Protein AF-0000000066664596 (afdb_homodimer)

Radius of gyration: 19.01 Å; Cα contacts (8 Å, |Δi|>4): 826; chains: 2; bounding box: 38×54×43 Å

Secondary structure (DSSP, 8-state):
----S---EEEEE-S-HHHHHHHHHHHH-----EEEEEEEE-TTTEEETTEE--EEEEEEEEEETTEEEEEEEEEESS-HHHHHHHHH-SEEEEEEE--SSHHHHHHHHHHTT--EEEEEEETTTTEEEEEEP-GGG-SEEEEEEE-HHHHHHHHHHSPTT---TT-/----S---EEEEE-S-HHHHHHHHHHHH-----EEEEEEEE-TTTEEETTEE--EEEEEEEEEETTEEEEEEEEEESS-HHHHHHHHH-SEEEEEEE--SSHHHHHHHHHHTT--EEEEEEETTTTEEEEEEP-GGG-SEEEEEEE-HHHHHHHHHHSPTT---TT-

Solvent-accessible surface area (backbone atoms only — not comparable to full-atom values): 16661 Å² total; per-residue (Å²): 110,42,36,62,48,49,67,47,35,42,32,30,31,22,94,45,54,67,58,30,50,48,46,36,34,62,33,38,50,26,78,60,68,56,70,46,76,66,45,72,41,44,51,89,42,22,32,48,68,86,34,70,24,51,31,29,29,27,39,34,38,33,40,26,40,53,39,35,35,35,42,35,19,68,70,42,56,73,44,74,57,43,50,41,40,72,65,59,40,36,15,56,46,33,42,25,36,68,39,93,50,48,69,59,19,52,50,46,34,50,74,71,70,44,51,64,42,31,39,35,46,50,83,92,52,50,33,37,39,36,31,32,56,28,68,57,45,38,29,35,40,32,42,31,42,71,31,72,65,40,50,51,52,50,62,70,65,50,44,90,97,46,64,58,90,88,108,108,40,36,61,48,48,68,47,35,41,32,31,32,21,93,46,54,67,57,29,50,48,48,37,33,62,35,37,51,26,76,61,70,54,70,46,75,67,43,72,41,44,51,90,42,22,31,48,69,85,32,70,22,51,30,29,30,27,39,35,38,32,38,26,41,53,39,35,35,35,42,35,19,67,71,41,56,73,45,74,57,46,50,41,39,75,65,59,39,36,14,55,47,36,42,25,37,68,37,95,50,46,68,59,20,50,50,47,34,52,75,69,68,43,50,66,44,30,36,34,46,49,81,92,51,51,34,37,40,36,31,32,56,29,68,56,43,38,28,33,37,32,40,33,42,69,31,70,66,40,49,51,51,52,61,70,65,50,46,90,97,47,62,58,90,90,106

Sequence (334 aa):
MIARGPIFQLGWVVPDIVAARRQFTERYGVAEWFSIPDVHFGPELCELRGAPADYTISVALGYAGGQQLELIEPRGGASLYAEHLERAGAGLHHVAWVPEDYDGALDEARAAGIEIVARGKFPGAGMEFAYLEGGPLGSQVELMRLSDEMRAMFDALIPEGCSNPWQMIARGPIFQLGWVVPDIVAARRQFTERYGVAEWFSIPDVHFGPELCELRGAPADYTISVALGYAGGQQLELIEPRGGASLYAEHLERAGAGLHHVAWVPEDYDGALDEARAAGIEIVARGKFPGAGMEFAYLEGGPLGSQVELMRLSDEMRAMFDALIPEGCSNPWQ

Nearest PDB structures (foldseek):
  3gm5-assembly1_A-2  TM=8.794E-01  e=1.505E-12  Caldanaerobacter subterraneus subsp. tengcongensis MB4
  6bu2-assembly1_A  TM=7.599E-01  e=2.420E-07  Mycobacterium tuberculosis H37Rv
  3oa4-assembly1_A-2  TM=7.745E-01  e=1.006E-06  Halalkalibacterium halodurans C-125
  3zgj-assembly1_A  TM=6.322E-01  e=2.791E-05  Streptomyces coelicolor A3(2)
  2r5v-assembly1_A  TM=5.598E-01  e=1.955E-05  Amycolatopsis orientalis

Organism: Nocardia brasiliensis (strain ATCC 700358 / HUJEG-1) (NCBI:txid1133849)

pLDDT: mean 96.48, std 3.69, range [72.19, 98.88]

Foldseek 3Di:
DLADDDFAEWEKEAQDQPVVVVCCVVPVPFPDKDKDAWQWFFQVFKDFQRGRWTFTWIWIWTDRQQHIYIYIHTDDTDDQSVVCCVPPNIDTAEIEDAHPDNVVSVVVCVVVVWDFGMWGDRPPQQKIKTWTQCVVNRHIYMYMDHDPNRLVVVQVRHDPPYDGPVD/DLADDDFAEWEKQAQDQPVVVVCCVVPVPFPDKDKDAWQWFFQVFKDFQRGRWTFTWIWIWTDRAQHIYIYIHTDDTDDQSVVCCVPPNIDTAEIEDAHPDNVVSVVVCVVVVWDFRMWGDRPPQQKIKTWTQCVVNRHIYMYMDHDPNRLVVVQVRHDPPYDGPVD

Structure (mmCIF, N/CA/C/O backbone):
data_AF-0000000066664596-model_v1
#
loop_
_entity.id
_entity.type
_entity.pdbx_description
1 polymer 'Lactoylglutathione lyase and related lyase'
#
loop_
_atom_site.group_PDB
_atom_site.id
_atom_site.type_symbol
_atom_site.label_atom_id
_atom_site.label_alt_id
_atom_site.label_comp_id
_atom_site.label_asym_id
_atom_site.label_entity_id
_atom_site.label_seq_id
_atom_site.pdbx_PDB_ins_code
_atom_site.Cartn_x
_atom_site.Cartn_y
_atom_site.Cartn_z
_atom_site.occupancy
_atom_site.B_iso_or_equiv
_atom_site.auth_seq_id
_atom_site.auth_comp_id
_atom_site.auth_asym_id
_atom_site.auth_atom_id
_atom_site.pdbx_PDB_model_num
ATOM 1 N N . MET A 1 1 ? -18.594 14.82 3.096 1 93.19 1 MET A N 1
ATOM 2 C CA . MET A 1 1 ? -17.562 13.93 2.57 1 93.19 1 MET A CA 1
ATOM 3 C C . MET A 1 1 ? -16.172 14.539 2.746 1 93.19 1 MET A C 1
ATOM 5 O O . MET A 1 1 ? -15.922 15.656 2.289 1 93.19 1 MET A O 1
ATOM 9 N N . ILE A 1 2 ? -15.266 13.914 3.371 1 97.31 2 ILE A N 1
ATOM 10 C CA . ILE A 1 2 ? -13.953 14.422 3.756 1 97.31 2 ILE A CA 1
ATOM 11 C C . ILE A 1 2 ? -13.047 14.508 2.525 1 97.31 2 ILE A C 1
ATOM 13 O O . ILE A 1 2 ? -12.406 15.531 2.287 1 97.31 2 ILE A O 1
ATOM 17 N N . ALA A 1 3 ? -13.023 13.477 1.731 1 96.75 3 ALA A N 1
ATOM 18 C CA . ALA A 1 3 ? -12.25 13.445 0.491 1 96.75 3 ALA A CA 1
ATOM 19 C C . ALA A 1 3 ? -12.906 12.531 -0.542 1 96.75 3 ALA A C 1
ATOM 21 O O . ALA A 1 3 ? -13.766 11.719 -0.201 1 96.75 3 ALA A O 1
ATOM 22 N N . ARG A 1 4 ? -12.5 12.727 -1.763 1 94.44 4 ARG A N 1
ATOM 23 C CA . ARG A 1 4 ? -12.945 11.898 -2.879 1 94.44 4 ARG A CA 1
ATOM 24 C C . ARG A 1 4 ? -11.898 11.867 -3.988 1 94.44 4 ARG A C 1
ATOM 26 O O . ARG A 1 4 ? -10.922 12.609 -3.947 1 94.44 4 ARG A O 1
ATOM 33 N N . GLY A 1 5 ? -12.188 10.961 -4.988 1 93.69 5 GLY A N 1
ATOM 34 C CA . GLY A 1 5 ? -11.234 10.844 -6.082 1 93.69 5 GLY A CA 1
ATOM 35 C C . GLY A 1 5 ? -10.102 9.883 -5.789 1 93.69 5 GLY A C 1
ATOM 36 O O . GLY A 1 5 ? -10.18 9.086 -4.855 1 93.69 5 GLY A O 1
ATOM 37 N N . PRO A 1 6 ? -9.055 10.023 -6.598 1 94.44 6 PRO A N 1
ATOM 38 C CA . PRO A 1 6 ? -7.953 9.062 -6.434 1 94.44 6 PRO A CA 1
ATOM 39 C C . PRO A 1 6 ? -7.09 9.359 -5.207 1 94.44 6 PRO A C 1
ATOM 41 O O . PRO A 1 6 ? -6.941 10.523 -4.82 1 94.44 6 PRO A O 1
ATOM 44 N N . ILE A 1 7 ? -6.566 8.305 -4.613 1 97.81 7 ILE A N 1
ATOM 45 C CA . ILE A 1 7 ? -5.516 8.43 -3.609 1 97.81 7 ILE A CA 1
ATOM 46 C C . ILE A 1 7 ? -4.258 9.008 -4.25 1 97.81 7 ILE A C 1
ATOM 48 O O . ILE A 1 7 ? -3.777 8.5 -5.266 1 97.81 7 ILE A O 1
ATOM 52 N N . PHE A 1 8 ? -3.758 10.039 -3.695 1 98.12 8 PHE A N 1
ATOM 53 C CA . PHE A 1 8 ? -2.602 10.742 -4.238 1 98.12 8 PHE A CA 1
ATOM 54 C C . PHE A 1 8 ? -1.308 10.039 -3.85 1 98.12 8 PHE A C 1
ATOM 56 O O . PHE A 1 8 ? -0.447 9.797 -4.699 1 98.12 8 PHE A O 1
ATOM 63 N N . GLN A 1 9 ? -1.171 9.648 -2.639 1 98.69 9 GLN A N 1
ATOM 64 C CA . GLN A 1 9 ? 0.12 9.188 -2.139 1 98.69 9 GLN A CA 1
ATOM 65 C C . GLN A 1 9 ? -0.049 7.984 -1.218 1 98.69 9 GLN A C 1
ATOM 67 O O . GLN A 1 9 ? -1.001 7.918 -0.438 1 98.69 9 GLN A O 1
ATOM 72 N N . LEU A 1 10 ? 0.861 7.078 -1.272 1 98.75 10 LEU A N 1
ATOM 73 C CA . LEU A 1 10 ? 1.04 5.969 -0.343 1 98.75 10 LEU A CA 1
ATOM 74 C C . LEU A 1 10 ? 2.309 6.152 0.483 1 98.75 10 LEU A C 1
ATOM 76 O O . LEU A 1 10 ? 3.391 6.363 -0.071 1 98.75 10 LEU A O 1
ATOM 80 N N . GLY A 1 11 ? 2.201 6.043 1.808 1 98.75 11 GLY A N 1
ATOM 81 C CA . GLY A 1 11 ? 3.348 6.25 2.678 1 98.75 11 GLY A CA 1
ATOM 82 C C . GLY A 1 11 ? 3.811 4.984 3.371 1 98.75 11 GLY A C 1
ATOM 83 O O . GLY A 1 11 ? 3.012 4.285 4 1 98.75 11 GLY A O 1
ATOM 84 N N . TRP A 1 12 ? 5.113 4.656 3.271 1 98.75 12 TRP A N 1
ATOM 85 C CA . TRP A 1 12 ? 5.789 3.623 4.051 1 98.75 12 TRP A CA 1
ATOM 86 C C . TRP A 1 12 ? 6.637 4.242 5.156 1 98.75 12 TRP A C 1
ATOM 88 O O . TRP A 1 12 ? 7.285 5.273 4.949 1 98.75 12 TRP A O 1
ATOM 98 N N . VAL A 1 13 ? 6.602 3.633 6.277 1 98.81 13 VAL A N 1
ATOM 99 C CA . VAL A 1 13 ? 7.582 3.918 7.32 1 98.81 13 VAL A CA 1
ATOM 100 C C . VAL A 1 13 ? 8.602 2.783 7.398 1 98.81 13 VAL A C 1
ATOM 102 O O . VAL A 1 13 ? 8.227 1.612 7.5 1 98.81 13 VAL A O 1
ATOM 105 N N . VAL A 1 14 ? 9.867 3.152 7.312 1 98.88 14 VAL A N 1
ATOM 106 C CA . VAL A 1 14 ? 10.922 2.145 7.227 1 98.88 14 VAL A CA 1
ATOM 107 C C . VAL A 1 14 ? 12.094 2.545 8.125 1 98.88 14 VAL A C 1
ATOM 109 O O . VAL A 1 14 ? 12.352 3.734 8.32 1 98.88 14 VAL A O 1
ATOM 112 N N . PRO A 1 15 ? 12.828 1.515 8.68 1 98.62 15 PRO A N 1
ATOM 113 C CA . PRO A 1 15 ? 13.992 1.836 9.508 1 98.62 15 PRO A CA 1
ATOM 114 C C . PRO A 1 15 ? 15.227 2.166 8.672 1 98.62 15 PRO A C 1
ATOM 116 O O . PRO A 1 15 ? 16.203 2.701 9.203 1 98.62 15 PRO A O 1
ATOM 119 N N . ASP A 1 16 ? 15.281 1.815 7.402 1 98.69 16 ASP A N 1
ATOM 120 C CA . ASP A 1 16 ? 16.391 2.02 6.473 1 98.69 16 ASP A CA 1
ATOM 121 C C . ASP A 1 16 ? 15.883 2.469 5.105 1 98.69 16 ASP A C 1
ATOM 123 O O . ASP A 1 16 ? 15.594 1.638 4.238 1 98.69 16 ASP A O 1
ATOM 127 N N . ILE A 1 17 ? 15.891 3.758 4.902 1 98.75 17 ILE A N 1
ATOM 128 C CA . ILE A 1 17 ? 15.281 4.371 3.729 1 98.75 17 ILE A CA 1
ATOM 129 C C . ILE A 1 17 ? 16.109 4.051 2.488 1 98.75 17 ILE A C 1
ATOM 13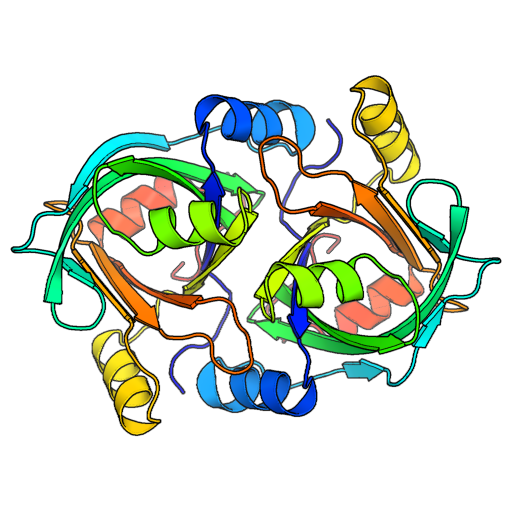1 O O . ILE A 1 17 ? 15.578 3.934 1.385 1 98.75 17 ILE A O 1
ATOM 135 N N . VAL A 1 18 ? 17.406 3.918 2.607 1 98.44 18 VAL A N 1
ATOM 136 C CA . VAL A 1 18 ? 18.281 3.582 1.489 1 98.44 18 VAL A CA 1
ATOM 137 C C . VAL A 1 18 ? 17.953 2.182 0.978 1 98.44 18 VAL A C 1
ATOM 139 O O . VAL A 1 18 ? 17.812 1.973 -0.229 1 98.44 18 VAL A O 1
ATOM 142 N N . ALA A 1 19 ? 17.828 1.244 1.88 1 98.5 19 ALA A N 1
ATOM 143 C CA . ALA A 1 19 ? 17.484 -0.125 1.504 1 98.5 19 ALA A CA 1
ATOM 144 C C . ALA A 1 19 ? 16.109 -0.182 0.846 1 98.5 19 ALA A C 1
ATOM 146 O O . ALA A 1 19 ? 15.906 -0.916 -0.125 1 98.5 19 ALA A O 1
ATOM 147 N N . ALA A 1 20 ? 15.117 0.543 1.387 1 98.62 20 ALA A N 1
ATOM 148 C CA . ALA A 1 20 ? 13.773 0.554 0.822 1 98.62 20 ALA A CA 1
ATOM 149 C C . ALA A 1 20 ? 13.773 1.139 -0.587 1 98.62 20 ALA A C 1
ATOM 151 O O . ALA A 1 20 ? 13.156 0.583 -1.497 1 98.62 20 ALA A O 1
ATOM 152 N N . ARG A 1 21 ? 14.516 2.293 -0.787 1 98.38 21 ARG A N 1
ATOM 153 C CA . ARG A 1 21 ? 14.625 2.889 -2.115 1 98.38 21 ARG A CA 1
ATOM 154 C C . ARG A 1 21 ? 15.227 1.9 -3.109 1 98.38 21 ARG A C 1
ATOM 156 O O . ARG A 1 21 ? 14.734 1.762 -4.23 1 98.38 21 ARG A O 1
ATOM 163 N N . ARG A 1 22 ? 16.266 1.27 -2.711 1 98 22 ARG A N 1
ATOM 164 C CA . ARG A 1 22 ? 16.938 0.301 -3.568 1 98 22 ARG A CA 1
ATOM 165 C C . ARG A 1 22 ? 15.984 -0.818 -3.982 1 98 22 ARG A C 1
ATOM 167 O O . ARG A 1 22 ? 15.984 -1.236 -5.141 1 98 22 ARG A O 1
ATOM 174 N N . GLN A 1 23 ? 15.266 -1.223 -3.047 1 97.62 23 GLN A N 1
ATOM 175 C CA . GLN A 1 23 ? 14.336 -2.301 -3.375 1 97.62 23 GLN A CA 1
ATOM 176 C C . GLN A 1 23 ? 13.305 -1.844 -4.398 1 97.62 23 GLN A C 1
ATOM 178 O O . GLN A 1 23 ? 13.039 -2.545 -5.375 1 97.62 23 GLN A O 1
ATOM 183 N N . PHE A 1 24 ? 12.688 -0.757 -4.199 1 98.38 24 PHE A N 1
ATOM 184 C CA . PHE A 1 24 ? 11.711 -0.251 -5.152 1 98.38 24 PHE A CA 1
ATOM 185 C C . PHE A 1 24 ? 12.344 -0.047 -6.523 1 98.38 24 PHE A C 1
ATOM 187 O O . PHE A 1 24 ? 11.727 -0.361 -7.547 1 98.38 24 PHE A O 1
ATOM 194 N N . THR A 1 25 ? 13.594 0.513 -6.504 1 97.81 25 THR A N 1
ATOM 195 C CA . THR A 1 25 ? 14.281 0.818 -7.754 1 97.81 25 THR A CA 1
ATOM 196 C C . THR A 1 25 ? 14.641 -0.463 -8.5 1 97.81 25 THR A C 1
ATOM 198 O O . THR 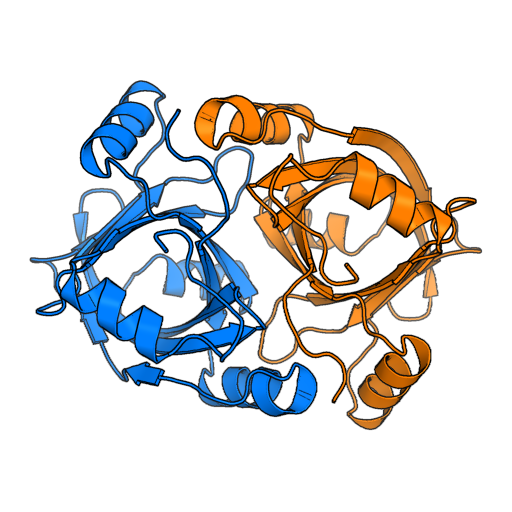A 1 25 ? 14.359 -0.595 -9.695 1 97.81 25 THR A O 1
ATOM 201 N N . GLU A 1 26 ? 15.156 -1.461 -7.793 1 97.12 26 GLU A N 1
ATOM 202 C CA . GLU A 1 26 ? 15.688 -2.66 -8.43 1 97.12 26 GLU A CA 1
ATOM 203 C C . GLU A 1 26 ? 14.578 -3.652 -8.758 1 97.12 26 GLU A C 1
ATOM 205 O O . GLU A 1 26 ? 14.695 -4.441 -9.703 1 97.12 26 GLU A O 1
ATOM 210 N N . ARG A 1 27 ? 13.469 -3.537 -8.031 1 97.31 27 ARG A N 1
ATOM 211 C CA . ARG A 1 27 ? 12.516 -4.641 -8.156 1 97.31 27 ARG A CA 1
ATOM 212 C C . ARG A 1 27 ? 11.188 -4.152 -8.711 1 97.31 27 ARG A C 1
ATOM 214 O O . ARG A 1 27 ? 10.477 -4.906 -9.383 1 97.31 27 ARG A O 1
ATOM 221 N N . TYR A 1 28 ? 10.859 -2.887 -8.461 1 97.19 28 TYR A N 1
ATOM 222 C CA . TYR A 1 28 ? 9.484 -2.5 -8.727 1 97.19 28 TYR A CA 1
ATOM 223 C C . TYR A 1 28 ? 9.43 -1.233 -9.578 1 97.19 28 TYR A C 1
ATOM 225 O O . TYR A 1 28 ? 8.422 -0.514 -9.562 1 97.19 28 TYR A O 1
ATOM 233 N N . GLY A 1 29 ? 10.492 -0.888 -10.188 1 95.44 29 GLY A N 1
ATOM 234 C CA . GLY A 1 29 ? 10.508 0.031 -11.32 1 95.44 29 GLY A CA 1
ATOM 235 C C . GLY A 1 29 ? 10.414 1.486 -10.898 1 95.44 29 GLY A C 1
ATOM 236 O O . GLY A 1 29 ? 10.078 2.35 -11.719 1 95.44 29 GLY A O 1
ATOM 237 N N . VAL A 1 30 ? 10.578 1.794 -9.664 1 96.81 30 VAL A N 1
ATOM 238 C CA . VAL A 1 30 ? 10.633 3.18 -9.219 1 96.81 30 VAL A CA 1
ATOM 239 C C . VAL A 1 30 ? 12.07 3.695 -9.32 1 96.81 30 VAL A C 1
ATOM 241 O O . VAL A 1 30 ? 12.883 3.477 -8.422 1 96.81 30 VAL A O 1
ATOM 244 N N . ALA A 1 31 ? 12.406 4.391 -10.367 1 90.25 31 ALA A N 1
ATOM 245 C CA . ALA A 1 31 ? 13.805 4.621 -10.719 1 90.25 31 ALA A CA 1
ATOM 246 C C . ALA A 1 31 ? 14.305 5.938 -10.133 1 90.25 31 ALA A C 1
ATOM 248 O O . ALA A 1 31 ? 15.477 6.059 -9.773 1 90.25 31 ALA A O 1
ATOM 249 N N . GLU A 1 32 ? 13.469 6.988 -10.047 1 95.12 32 GLU A N 1
ATOM 250 C CA . GLU A 1 32 ? 13.891 8.305 -9.586 1 95.12 32 GLU A CA 1
ATOM 251 C C . GLU A 1 32 ? 13.281 8.633 -8.227 1 95.12 32 GLU A C 1
ATOM 253 O O . GLU A 1 32 ? 12.117 8.312 -7.969 1 95.12 32 GLU A O 1
ATOM 258 N N . TRP A 1 33 ? 14.125 9.125 -7.414 1 97.81 33 TRP A N 1
ATOM 259 C CA . TRP A 1 33 ? 13.711 9.531 -6.074 1 97.81 33 TRP A CA 1
ATOM 260 C C . TRP A 1 33 ? 14.141 10.961 -5.781 1 97.81 33 TRP A C 1
ATOM 262 O O . TRP A 1 33 ? 15.258 11.359 -6.117 1 97.81 33 TRP A O 1
ATOM 272 N N . PHE A 1 34 ? 13.266 11.773 -5.246 1 97.62 34 PHE A N 1
ATOM 273 C CA . PHE A 1 34 ? 13.555 13.062 -4.621 1 97.62 34 PHE A CA 1
ATOM 274 C C . PHE A 1 34 ? 13.68 12.906 -3.107 1 97.62 34 PHE A C 1
ATOM 276 O O . PHE A 1 34 ? 12.688 12.656 -2.422 1 97.62 34 PHE A O 1
ATOM 283 N N . SER A 1 35 ? 14.875 13.039 -2.586 1 96.81 35 SER A N 1
ATOM 284 C CA . SER A 1 35 ? 15.125 12.758 -1.175 1 96.81 35 SER A CA 1
ATOM 285 C C . SER A 1 35 ? 15.398 14.047 -0.399 1 96.81 35 SER A C 1
ATOM 287 O O . SER A 1 35 ? 16.078 14.945 -0.894 1 96.81 35 SER A O 1
ATOM 289 N N . ILE A 1 36 ? 14.797 14.125 0.788 1 94.56 36 ILE A N 1
ATOM 290 C CA . ILE A 1 36 ? 15.023 15.203 1.744 1 94.56 36 ILE A CA 1
ATOM 291 C C . ILE A 1 36 ? 15.461 14.617 3.086 1 94.56 36 ILE A C 1
ATOM 293 O O . ILE A 1 36 ? 14.625 14.18 3.879 1 94.56 36 ILE A O 1
ATOM 297 N N . PRO A 1 37 ? 16.781 14.633 3.303 1 96.06 37 PRO A N 1
ATOM 298 C CA . PRO A 1 37 ? 17.25 14.047 4.559 1 96.06 37 PRO A CA 1
ATOM 299 C C . PRO A 1 37 ? 17.031 14.961 5.762 1 96.06 37 PRO A C 1
ATOM 301 O O . PRO A 1 37 ? 17.078 16.188 5.625 1 96.06 37 PRO A O 1
ATOM 304 N N . ASP A 1 38 ? 16.656 14.383 6.852 1 96.5 38 ASP A N 1
ATOM 305 C CA . ASP A 1 38 ? 16.672 14.992 8.18 1 96.5 38 ASP A CA 1
ATOM 306 C C . ASP A 1 38 ? 15.766 16.219 8.227 1 96.5 38 ASP A C 1
ATOM 308 O O . ASP A 1 38 ? 16.188 17.297 8.664 1 96.5 38 ASP A O 1
ATOM 312 N N . VAL A 1 39 ? 14.57 16.078 7.75 1 95.38 39 VAL A N 1
ATOM 313 C CA . VAL A 1 39 ? 13.547 17.109 7.902 1 95.38 39 VAL A CA 1
ATOM 314 C C . VAL A 1 39 ? 13.156 17.234 9.375 1 95.38 39 VAL A C 1
ATOM 316 O O . VAL A 1 39 ? 12.734 16.266 9.992 1 95.38 39 VAL A O 1
ATOM 319 N N . HIS A 1 40 ? 13.305 18.438 9.898 1 95.75 40 HIS A N 1
ATOM 320 C CA . HIS A 1 40 ? 12.953 18.688 11.297 1 95.75 40 HIS A CA 1
ATOM 321 C C . HIS A 1 40 ? 11.586 19.359 11.406 1 95.75 40 HIS A C 1
ATOM 323 O O . HIS A 1 40 ? 11.352 20.406 10.805 1 95.75 40 HIS A O 1
ATOM 329 N N . PHE A 1 41 ? 10.695 18.641 12.102 1 96.25 41 PHE A N 1
ATOM 330 C CA . PHE A 1 41 ? 9.414 19.203 12.508 1 96.25 41 PHE A CA 1
ATOM 331 C C . PHE A 1 41 ? 9.445 19.625 13.969 1 96.25 41 PHE A C 1
ATOM 333 O O . PHE A 1 41 ? 9.438 18.781 14.867 1 96.25 41 PHE A O 1
ATOM 340 N N . GLY A 1 42 ? 9.391 21 14.18 1 95.62 42 GLY A N 1
ATOM 341 C CA . GLY A 1 42 ? 9.477 21.531 15.531 1 95.62 42 GLY A CA 1
ATOM 342 C C . GLY A 1 42 ? 8.117 21.812 16.156 1 95.62 42 GLY A C 1
ATOM 343 O O . GLY A 1 42 ? 7.098 21.766 15.461 1 95.62 42 GLY A O 1
ATOM 344 N N . PRO A 1 43 ? 8.125 21.969 17.438 1 95.75 43 PRO A N 1
ATOM 345 C CA . PRO A 1 43 ? 6.879 22.125 18.188 1 95.75 43 PRO A CA 1
ATOM 346 C C . PRO A 1 43 ? 6.055 23.328 17.719 1 95.75 43 PRO A C 1
ATOM 348 O O . PRO A 1 43 ? 4.863 23.406 18.016 1 95.75 43 PRO A O 1
ATOM 351 N N . GLU A 1 44 ? 6.637 24.141 17.062 1 94.81 44 GLU A N 1
ATOM 352 C CA . GLU A 1 44 ? 5.918 25.312 16.562 1 94.81 44 GLU A CA 1
ATOM 353 C C . GLU A 1 44 ? 5.117 24.984 15.312 1 94.81 44 GLU A C 1
ATOM 355 O O . GLU A 1 44 ? 4.203 25.734 14.938 1 94.81 44 GLU A O 1
ATOM 360 N N . LEU A 1 45 ? 5.418 23.875 14.719 1 93.5 45 LEU A N 1
ATOM 361 C CA . LEU A 1 45 ? 4.832 23.625 13.406 1 93.5 45 LEU A CA 1
ATOM 362 C C . LEU A 1 45 ? 4.137 22.281 13.359 1 93.5 45 LEU A C 1
ATOM 364 O O . LEU A 1 45 ? 3.525 21.922 12.352 1 93.5 45 LEU A O 1
ATOM 368 N N . CYS A 1 46 ? 4.262 21.531 14.359 1 96.38 46 CYS A N 1
ATOM 369 C CA . CYS A 1 46 ? 3.648 20.219 14.297 1 96.38 46 CYS A CA 1
ATOM 370 C C . CYS A 1 46 ? 3.1 19.797 15.656 1 96.38 46 CYS A C 1
ATOM 372 O O . CYS A 1 46 ? 3.543 20.297 16.688 1 96.38 46 CYS A O 1
ATOM 374 N N . GLU A 1 47 ? 2.096 19 15.695 1 97.88 47 GLU A N 1
ATOM 375 C CA . GLU A 1 47 ? 1.414 18.469 16.875 1 97.88 47 GLU A CA 1
ATOM 376 C C . GLU A 1 47 ? 1.156 16.969 16.75 1 97.88 47 GLU A C 1
ATOM 378 O O . GLU A 1 47 ? 0.999 16.453 15.641 1 97.88 47 GLU A O 1
ATOM 383 N N . LEU A 1 48 ? 1.2 16.25 17.844 1 98.31 48 LEU A N 1
ATOM 384 C CA . LEU A 1 48 ? 0.814 14.859 18.016 1 98.31 48 LEU A CA 1
ATOM 385 C C . LEU A 1 48 ? -0.198 14.703 19.141 1 98.31 48 LEU A C 1
ATOM 387 O O . LEU A 1 48 ? 0.117 14.969 20.297 1 98.31 48 LEU A O 1
ATOM 391 N N . ARG A 1 49 ? -1.423 14.305 18.797 1 97.38 49 ARG A N 1
ATOM 392 C CA . ARG A 1 49 ? -2.537 14.109 19.719 1 97.38 49 ARG A CA 1
ATOM 393 C C . ARG A 1 49 ? -2.742 15.336 20.594 1 97.38 49 ARG A C 1
ATOM 395 O O . ARG A 1 49 ? -2.854 15.227 21.812 1 97.38 49 ARG A O 1
ATOM 402 N N . GLY A 1 50 ? -2.723 16.438 19.922 1 95.69 50 GLY A N 1
ATOM 403 C CA . GLY A 1 50 ? -3.088 17.703 20.562 1 95.69 50 GLY A CA 1
ATOM 404 C C . GLY A 1 50 ? -1.928 18.359 21.281 1 95.69 50 GLY A C 1
ATOM 405 O O . GLY A 1 50 ? -2.064 19.469 21.797 1 95.69 50 GLY A O 1
ATOM 406 N N . ALA A 1 51 ? -0.787 17.859 21.312 1 97.75 51 ALA A N 1
ATOM 407 C CA . ALA A 1 51 ? 0.386 18.438 21.953 1 97.75 51 ALA A CA 1
ATOM 408 C C . ALA A 1 51 ? 1.478 18.75 20.938 1 97.75 51 ALA A C 1
ATOM 410 O O . ALA A 1 51 ? 1.605 18.062 19.922 1 97.75 51 ALA A O 1
ATOM 411 N N . PRO A 1 52 ? 2.195 19.75 21.344 1 97.69 52 PRO A N 1
ATOM 412 C CA . PRO A 1 52 ? 3.322 20.031 20.453 1 97.69 52 PRO A CA 1
ATOM 413 C C . PRO A 1 52 ? 4.238 18.828 20.266 1 97.69 52 PRO A C 1
ATOM 415 O O . PRO A 1 52 ? 4.473 18.078 21.219 1 97.69 52 PRO A O 1
ATOM 418 N N . ALA A 1 53 ? 4.719 18.656 19.109 1 98.06 53 ALA A N 1
ATOM 419 C CA . ALA A 1 53 ? 5.613 17.547 18.797 1 98.06 53 ALA A CA 1
ATOM 420 C C . ALA A 1 53 ? 6.965 18.062 18.297 1 98.06 53 ALA A C 1
ATOM 422 O O . ALA A 1 53 ? 7.078 19.219 17.859 1 98.06 53 ALA A O 1
ATOM 423 N N . ASP A 1 54 ? 8.016 17.297 18.453 1 98.06 54 ASP A N 1
ATOM 424 C CA . ASP A 1 54 ? 9.391 17.562 18.047 1 98.06 54 ASP A CA 1
ATOM 425 C C . ASP A 1 54 ? 10.078 16.297 17.562 1 98.06 54 ASP A C 1
ATOM 427 O O . ASP A 1 54 ? 10.461 15.445 18.375 1 98.06 54 ASP A O 1
ATOM 431 N N . TYR A 1 55 ? 10.18 16.234 16.203 1 97.81 55 TYR A N 1
ATOM 432 C CA . TYR A 1 55 ? 10.758 15.008 15.656 1 97.81 55 TYR A CA 1
ATOM 433 C C . TYR A 1 55 ? 11.461 15.281 14.336 1 97.81 55 TYR A C 1
ATOM 435 O O . TYR A 1 55 ? 11.289 16.344 13.734 1 97.81 55 TYR A O 1
ATOM 443 N N . THR A 1 56 ? 12.359 14.406 13.961 1 98 56 THR A N 1
ATOM 444 C CA . THR A 1 56 ? 13.109 14.453 12.711 1 98 56 THR A CA 1
ATOM 445 C C . THR A 1 56 ? 12.883 13.188 11.891 1 98 56 THR A C 1
ATOM 447 O O . THR A 1 56 ? 12.867 12.078 12.445 1 98 56 THR A O 1
ATOM 450 N N . ILE A 1 57 ? 12.672 13.43 10.594 1 97.88 57 ILE A N 1
ATOM 451 C CA . ILE A 1 57 ? 12.523 12.297 9.688 1 97.88 57 ILE A CA 1
ATOM 452 C C . ILE A 1 57 ? 13.359 12.523 8.43 1 97.88 57 ILE A C 1
ATOM 454 O O . ILE A 1 57 ? 13.727 13.664 8.117 1 97.88 57 ILE A O 1
ATOM 458 N N . SER A 1 58 ? 13.75 11.469 7.758 1 98.44 58 SER A N 1
ATOM 459 C CA . SER A 1 58 ? 14.172 11.508 6.359 1 98.44 58 SER A CA 1
ATOM 460 C C . SER A 1 58 ? 13.062 11.008 5.438 1 98.44 58 SER A C 1
ATOM 462 O O . SER A 1 58 ? 12.352 10.055 5.766 1 98.44 58 SER A O 1
ATOM 464 N N . VAL A 1 59 ? 12.961 11.648 4.27 1 98.12 59 VAL A N 1
ATOM 465 C CA . VAL A 1 59 ? 11.867 11.352 3.344 1 98.12 59 VAL A CA 1
ATOM 466 C C . VAL A 1 59 ? 12.43 11.102 1.945 1 98.12 59 VAL A C 1
ATOM 468 O O . VAL A 1 59 ? 13.43 11.719 1.554 1 98.12 59 VAL A O 1
ATOM 471 N N . ALA A 1 60 ? 11.875 10.242 1.231 1 98.62 60 ALA A N 1
ATOM 472 C CA . ALA A 1 60 ? 12.102 10.047 -0.198 1 98.62 60 ALA A CA 1
ATOM 473 C C . ALA A 1 60 ? 10.781 9.891 -0.947 1 98.62 60 ALA A C 1
ATOM 475 O O . ALA A 1 60 ? 9.906 9.141 -0.518 1 98.62 60 ALA A O 1
ATOM 476 N N . LEU A 1 61 ? 10.672 10.641 -2.057 1 98.5 61 LEU A N 1
ATOM 477 C CA . LEU A 1 61 ? 9.469 10.602 -2.883 1 98.5 61 LEU A CA 1
ATOM 478 C C . LEU A 1 61 ? 9.766 9.992 -4.246 1 98.5 61 LEU A C 1
ATOM 480 O O . LEU A 1 61 ? 10.727 10.383 -4.914 1 98.5 61 LEU A O 1
ATOM 484 N N . GLY A 1 62 ? 9.055 9.055 -4.621 1 98.38 62 GLY A N 1
ATOM 485 C CA . GLY A 1 62 ? 9.094 8.43 -5.934 1 98.38 62 GLY A CA 1
ATOM 486 C C . GLY A 1 62 ? 7.711 8.172 -6.512 1 98.38 62 GLY A C 1
ATOM 487 O O . GLY A 1 62 ? 6.699 8.516 -5.898 1 98.38 62 GLY A O 1
ATOM 488 N N . TYR A 1 63 ? 7.707 7.582 -7.762 1 98.31 63 TYR A N 1
ATOM 489 C CA . TYR A 1 63 ? 6.441 7.285 -8.422 1 98.31 63 TYR A CA 1
ATOM 490 C C . TYR A 1 63 ? 6.449 5.883 -9.016 1 98.31 63 TYR A C 1
ATOM 492 O O . TYR A 1 63 ? 7.402 5.496 -9.695 1 98.31 63 TYR A O 1
ATOM 500 N N . ALA A 1 64 ? 5.461 5.16 -8.766 1 97.5 64 ALA A N 1
ATOM 501 C CA . ALA A 1 64 ? 5.098 3.967 -9.531 1 97.5 64 ALA A CA 1
ATOM 502 C C . ALA A 1 64 ? 3.992 4.273 -10.531 1 97.5 64 ALA A C 1
ATOM 504 O O . ALA A 1 64 ? 2.816 4.34 -10.172 1 97.5 64 ALA A O 1
ATOM 505 N N . GLY A 1 65 ? 4.352 4.367 -11.805 1 94.56 65 GLY A N 1
ATOM 506 C CA . GLY A 1 65 ? 3.412 5.012 -12.703 1 94.56 65 GLY A CA 1
ATOM 507 C C . GLY A 1 65 ? 2.99 6.395 -12.234 1 94.56 65 GLY A C 1
ATOM 508 O O . GLY A 1 65 ? 3.836 7.246 -11.953 1 94.56 65 GLY A O 1
ATOM 509 N N . GLY A 1 66 ? 1.725 6.641 -12.094 1 94.75 66 GLY A N 1
ATOM 510 C CA . GLY A 1 66 ? 1.225 7.934 -11.656 1 94.75 66 GLY A CA 1
ATOM 511 C C . GLY A 1 66 ? 1.007 8.016 -10.156 1 94.75 66 GLY A C 1
ATOM 512 O O . GLY A 1 66 ? 0.612 9.055 -9.633 1 94.75 66 GLY A O 1
ATOM 513 N N . GLN A 1 67 ? 1.271 6.934 -9.445 1 97.38 67 GLN A N 1
ATOM 514 C CA . GLN A 1 67 ? 1.056 6.891 -8 1 97.38 67 GLN A CA 1
ATOM 515 C C . GLN A 1 67 ? 2.291 7.375 -7.246 1 97.38 67 GLN A C 1
ATOM 517 O O . GLN A 1 67 ? 3.354 6.754 -7.32 1 97.38 67 GLN A O 1
ATOM 522 N N . GLN A 1 68 ? 2.203 8.445 -6.48 1 98.5 68 GLN A N 1
ATOM 523 C CA . GLN A 1 68 ? 3.334 8.883 -5.672 1 98.5 68 GLN A CA 1
ATOM 524 C C . GLN A 1 68 ? 3.549 7.961 -4.477 1 98.5 68 GLN A C 1
ATOM 526 O O . GLN A 1 68 ? 2.588 7.551 -3.822 1 98.5 68 GLN A O 1
ATOM 531 N N . LEU A 1 69 ? 4.734 7.625 -4.234 1 98.75 69 LEU A N 1
ATOM 532 C CA . LEU A 1 69 ? 5.195 6.875 -3.07 1 98.75 69 LEU A CA 1
ATOM 533 C C . LEU A 1 69 ? 6.043 7.758 -2.158 1 98.75 69 LEU A C 1
ATOM 535 O O . LEU A 1 69 ? 6.879 8.531 -2.633 1 98.75 69 LEU A O 1
ATOM 539 N N . GLU A 1 70 ? 5.848 7.641 -0.876 1 98.75 70 GLU A N 1
ATOM 540 C CA . GLU A 1 70 ? 6.656 8.305 0.141 1 98.75 70 GLU A CA 1
ATOM 541 C C . GLU A 1 70 ? 7.289 7.289 1.089 1 98.75 70 GLU A C 1
ATOM 543 O O . GLU A 1 70 ? 6.594 6.441 1.654 1 98.75 70 GLU A O 1
ATOM 548 N N . LEU A 1 71 ? 8.594 7.297 1.188 1 98.81 71 LEU A N 1
ATOM 549 C CA . LEU A 1 71 ? 9.32 6.586 2.23 1 98.81 71 LEU A CA 1
ATOM 550 C C . LEU A 1 71 ? 9.719 7.527 3.361 1 98.81 71 LEU A C 1
ATOM 552 O O . LEU A 1 71 ? 10.242 8.617 3.111 1 98.81 71 LEU A O 1
ATOM 556 N N . ILE A 1 72 ? 9.414 7.117 4.578 1 98.81 72 ILE A N 1
ATOM 557 C CA . ILE A 1 72 ? 9.727 7.914 5.762 1 98.81 72 ILE A CA 1
ATOM 558 C C . ILE A 1 72 ? 10.602 7.098 6.715 1 98.81 72 ILE A C 1
ATOM 560 O O . ILE A 1 72 ? 10.234 5.992 7.113 1 98.81 72 ILE A O 1
ATOM 564 N N . GLU A 1 73 ? 11.742 7.543 7.055 1 98.88 73 GLU A N 1
ATOM 565 C CA . GLU A 1 73 ? 12.602 6.996 8.102 1 98.88 73 GLU A CA 1
ATOM 566 C C . GLU A 1 73 ? 12.648 7.918 9.312 1 98.88 73 GLU A C 1
ATOM 568 O O . GLU A 1 73 ? 13.203 9.016 9.234 1 98.88 73 GLU A O 1
ATOM 573 N N . PRO A 1 74 ? 12.039 7.48 10.406 1 98.75 74 PRO A N 1
ATOM 574 C CA . PRO A 1 74 ? 12.203 8.289 11.617 1 98.75 74 PRO A CA 1
ATOM 575 C C . PRO A 1 74 ? 13.664 8.398 12.062 1 98.75 74 PRO A C 1
ATOM 577 O O . PRO A 1 74 ? 14.383 7.395 12.062 1 98.75 74 PRO A O 1
ATOM 580 N N . ARG A 1 75 ? 14.039 9.562 12.469 1 98.38 75 ARG A N 1
ATOM 581 C CA . ARG A 1 75 ? 15.43 9.812 12.828 1 98.38 75 ARG A CA 1
ATOM 582 C C . ARG A 1 75 ? 15.539 10.289 14.273 1 98.38 75 ARG A C 1
ATOM 584 O O . ARG A 1 75 ? 16.625 10.344 14.836 1 98.38 75 ARG A O 1
ATOM 591 N N . GLY A 1 76 ? 14.414 10.633 14.867 1 98.12 76 GLY A N 1
ATOM 592 C CA . GLY A 1 76 ? 14.414 11.047 16.266 1 98.12 76 GLY A CA 1
ATOM 593 C C . GLY A 1 76 ? 13.125 11.719 16.688 1 98.12 76 GLY A C 1
ATOM 594 O O . GLY A 1 76 ? 12.5 12.43 15.891 1 98.12 76 GLY A O 1
ATOM 595 N N . GLY A 1 77 ? 12.789 11.523 17.969 1 98.06 77 GLY A N 1
ATOM 596 C CA . GLY A 1 77 ? 11.594 12.148 18.516 1 98.06 77 GLY A CA 1
ATOM 597 C C . GLY A 1 77 ? 10.359 11.273 18.406 1 98.06 77 GLY A C 1
ATOM 598 O O . GLY A 1 77 ? 10.289 10.398 17.547 1 98.06 77 GLY A O 1
ATOM 599 N N . ALA A 1 78 ? 9.391 11.586 19.266 1 97.44 78 ALA A N 1
ATOM 600 C CA . ALA A 1 78 ? 8.109 10.891 19.234 1 97.44 78 ALA A CA 1
ATOM 601 C C . ALA A 1 78 ? 7.262 11.344 18.047 1 97.44 78 ALA A C 1
ATOM 603 O O . ALA A 1 78 ? 7.102 12.539 17.812 1 97.44 78 ALA A O 1
ATOM 604 N N . SER A 1 79 ? 6.789 10.453 17.312 1 97.88 79 SER A N 1
ATOM 605 C CA . SER A 1 79 ? 5.973 10.703 16.125 1 97.88 79 SER A CA 1
ATOM 606 C C . SER A 1 79 ? 5.109 9.492 15.781 1 97.88 79 SER A C 1
ATOM 608 O O . SER A 1 79 ? 5.32 8.398 16.312 1 97.88 79 SER A O 1
ATOM 610 N N . LEU A 1 80 ? 4.117 9.711 14.93 1 97.75 80 LEU A N 1
ATOM 611 C CA . LEU A 1 80 ? 3.297 8.602 14.445 1 97.75 80 LEU A CA 1
ATOM 612 C C . LEU A 1 80 ? 4.152 7.562 13.734 1 97.75 80 LEU A C 1
ATOM 614 O O . LEU A 1 80 ? 3.846 6.371 13.773 1 97.75 80 LEU A O 1
ATOM 618 N N . TYR A 1 81 ? 5.18 8.023 13.109 1 98.5 81 TYR A N 1
ATOM 619 C CA . TYR A 1 81 ? 6.047 7.137 12.344 1 98.5 81 TYR A CA 1
ATOM 620 C C . TYR A 1 81 ? 6.887 6.258 13.266 1 98.5 81 TYR A C 1
ATOM 622 O O . TYR A 1 81 ? 6.977 5.047 13.062 1 98.5 81 TYR A O 1
ATOM 630 N N . ALA A 1 82 ? 7.504 6.922 14.258 1 98.5 82 ALA A N 1
ATOM 631 C CA . ALA A 1 82 ? 8.273 6.156 15.242 1 98.5 82 ALA A CA 1
ATOM 632 C C . ALA A 1 82 ? 7.387 5.141 15.953 1 98.5 82 ALA A C 1
ATOM 634 O O . ALA A 1 82 ? 7.805 4.008 16.203 1 98.5 82 ALA A O 1
ATOM 635 N N . GLU A 1 83 ? 6.164 5.5 16.312 1 97.69 83 GLU A N 1
ATOM 636 C CA . GLU A 1 83 ? 5.211 4.605 16.969 1 97.69 83 GLU A CA 1
ATOM 637 C C . GLU A 1 83 ? 4.875 3.414 16.078 1 97.69 83 GLU A C 1
ATOM 639 O O . GLU A 1 83 ? 4.766 2.283 16.562 1 97.69 83 GLU A O 1
ATOM 644 N N . HIS A 1 84 ? 4.695 3.717 14.797 1 97 84 HIS A N 1
ATOM 645 C CA . HIS A 1 84 ? 4.391 2.654 13.844 1 97 84 HIS A CA 1
ATOM 646 C C . HIS A 1 84 ? 5.516 1.629 13.789 1 97 84 HIS A C 1
ATOM 648 O O . HIS A 1 84 ? 5.266 0.422 13.844 1 97 84 HIS A O 1
ATOM 654 N N . LEU A 1 85 ? 6.691 2.109 13.688 1 97.25 85 LEU A N 1
ATOM 655 C CA . LEU A 1 85 ? 7.836 1.213 13.602 1 97.25 85 LEU A CA 1
ATOM 656 C C . LEU A 1 85 ? 7.941 0.348 14.859 1 97.25 85 LEU A C 1
ATOM 658 O O . LEU A 1 85 ? 8.219 -0.849 14.766 1 97.25 85 LEU A O 1
ATOM 662 N N . GLU A 1 86 ? 7.773 0.987 15.977 1 96.31 86 GLU A N 1
A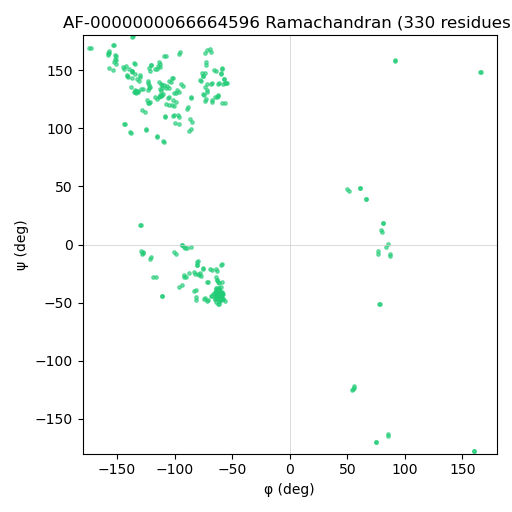TOM 663 C CA . GLU A 1 86 ? 7.859 0.274 17.25 1 96.31 86 GLU A CA 1
ATOM 664 C C . GLU A 1 86 ? 6.77 -0.791 17.359 1 96.31 86 GLU A C 1
ATOM 666 O O . GLU A 1 86 ? 7.031 -1.908 17.812 1 96.31 86 GLU A O 1
ATOM 671 N N . ARG A 1 87 ? 5.555 -0.515 16.953 1 93.94 87 ARG A N 1
ATOM 672 C CA . ARG A 1 87 ? 4.395 -1.378 17.141 1 93.94 87 ARG A CA 1
ATOM 673 C C . ARG A 1 87 ? 4.336 -2.471 16.094 1 93.94 87 ARG A C 1
ATOM 675 O O . ARG A 1 87 ? 4.012 -3.621 16.391 1 93.94 87 ARG A O 1
ATOM 682 N N . ALA A 1 88 ? 4.691 -2.109 14.82 1 93.69 88 ALA A N 1
ATOM 683 C CA . ALA A 1 88 ? 4.359 -3.014 13.719 1 93.69 88 ALA A CA 1
ATOM 684 C C . ALA A 1 88 ? 5.586 -3.305 12.859 1 93.69 88 ALA A C 1
ATOM 686 O O . ALA A 1 88 ? 5.551 -4.18 11.992 1 93.69 88 ALA A O 1
ATOM 687 N N . GLY A 1 89 ? 6.727 -2.564 13.141 1 95.94 89 GLY A N 1
ATOM 688 C CA . GLY A 1 89 ? 7.859 -2.658 12.227 1 95.94 89 GLY A CA 1
ATOM 689 C C . GLY A 1 89 ? 7.645 -1.898 10.938 1 95.94 89 GLY A C 1
ATOM 690 O O . GLY A 1 89 ? 6.746 -1.062 10.844 1 95.94 89 GLY A O 1
ATOM 691 N N . ALA A 1 90 ? 8.547 -2.111 9.961 1 97.88 90 ALA A N 1
ATOM 692 C CA . ALA A 1 90 ? 8.453 -1.441 8.672 1 97.88 90 ALA A CA 1
ATOM 693 C C . ALA A 1 90 ? 7.141 -1.785 7.969 1 97.88 90 ALA A C 1
ATOM 695 O O . ALA A 1 90 ? 6.652 -2.912 8.07 1 97.88 90 ALA A O 1
ATOM 696 N N . GLY A 1 91 ? 6.602 -0.848 7.199 1 97.94 91 GLY A N 1
ATOM 697 C CA . GLY A 1 91 ? 5.43 -1.212 6.422 1 97.94 91 GLY A CA 1
ATOM 698 C C . GLY A 1 91 ? 4.613 -0.012 5.973 1 97.94 91 GLY A C 1
ATOM 699 O O . GLY A 1 91 ? 5.008 1.133 6.203 1 97.94 91 GLY A O 1
ATOM 700 N N . LEU A 1 92 ? 3.488 -0.252 5.285 1 98.31 92 LEU A N 1
ATOM 701 C CA . LEU A 1 92 ? 2.508 0.741 4.863 1 98.31 92 LEU A CA 1
ATOM 702 C C . LEU A 1 92 ? 1.871 1.423 6.07 1 98.31 92 LEU A C 1
ATOM 704 O O . LEU A 1 92 ? 1.372 0.752 6.977 1 98.31 92 LEU A O 1
ATOM 708 N N . HIS A 1 93 ? 1.933 2.672 6 1 98.44 93 HIS A N 1
ATOM 709 C CA . HIS A 1 93 ? 1.509 3.467 7.145 1 98.44 93 HIS A CA 1
ATOM 710 C C . HIS A 1 93 ? 0.218 4.223 6.848 1 98.44 93 HIS A C 1
ATOM 712 O O . HIS A 1 93 ? -0.708 4.223 7.66 1 98.44 93 HIS A O 1
ATOM 718 N N . HIS A 1 94 ? 0.123 4.852 5.637 1 98.81 94 HIS A N 1
ATOM 719 C CA . HIS A 1 94 ? -1.035 5.695 5.359 1 98.81 94 HIS A CA 1
ATOM 720 C C . HIS A 1 94 ? -1.254 5.852 3.857 1 98.81 94 HIS A C 1
ATOM 722 O O . HIS A 1 94 ? -0.378 5.512 3.059 1 98.81 94 HIS A O 1
ATOM 728 N N . VAL A 1 95 ? -2.453 6.297 3.545 1 98.62 95 VAL A N 1
ATOM 729 C CA . VAL A 1 95 ? -2.768 6.887 2.248 1 98.62 95 VAL A CA 1
ATOM 730 C C . VAL A 1 95 ? -3.078 8.375 2.416 1 98.62 95 VAL A C 1
ATOM 732 O O . VAL A 1 95 ? -3.477 8.812 3.498 1 98.62 95 VAL A O 1
ATOM 735 N N . ALA A 1 96 ? -2.877 9.109 1.364 1 98.69 96 ALA A N 1
ATOM 736 C CA . ALA A 1 96 ? -3.105 10.547 1.47 1 98.69 96 ALA A CA 1
ATOM 737 C C . ALA A 1 96 ? -3.969 11.055 0.317 1 98.69 96 ALA A C 1
ATOM 739 O O . ALA A 1 96 ? -3.832 10.594 -0.818 1 98.69 96 ALA A O 1
ATOM 740 N N . TRP A 1 97 ? -4.836 11.945 0.614 1 98.44 97 TRP A N 1
ATOM 741 C CA . TRP A 1 97 ? -5.594 12.727 -0.355 1 98.44 97 TRP A CA 1
ATOM 742 C C . TRP A 1 97 ? -5.191 14.195 -0.302 1 98.44 97 TRP A C 1
ATOM 744 O O . TRP A 1 97 ? -4.688 14.672 0.718 1 98.44 97 TRP A O 1
ATOM 754 N N . VAL A 1 98 ? -5.363 14.82 -1.419 1 97.94 98 VAL A N 1
ATOM 755 C CA . VAL A 1 98 ? -5.312 16.281 -1.504 1 97.94 98 VAL A CA 1
ATOM 756 C C . VAL A 1 98 ? -6.711 16.828 -1.761 1 97.94 98 VAL A C 1
ATOM 758 O O . VAL A 1 98 ? -7.129 16.969 -2.912 1 97.94 98 VAL A O 1
ATOM 761 N N . PRO A 1 99 ? -7.453 17.078 -0.638 1 97.12 99 PRO A N 1
ATOM 762 C CA . PRO A 1 99 ? -8.805 17.609 -0.848 1 97.12 99 PRO A CA 1
ATOM 763 C C . PRO A 1 99 ? -8.812 18.984 -1.495 1 97.12 99 PRO A C 1
ATOM 765 O O . PRO A 1 99 ? -7.883 19.766 -1.301 1 97.12 99 PRO A O 1
ATOM 768 N N . GLU A 1 100 ? -9.859 19.203 -2.252 1 94.38 100 GLU A N 1
ATOM 769 C CA . GLU A 1 100 ? -10.039 20.531 -2.814 1 94.38 100 GLU A CA 1
ATOM 770 C C . GLU A 1 100 ? -10.156 21.594 -1.717 1 94.38 100 GLU A C 1
ATOM 772 O O . GLU A 1 100 ? -9.609 22.688 -1.84 1 94.38 100 GLU A O 1
ATOM 777 N N . ASP A 1 101 ? -10.906 21.297 -0.724 1 96.81 101 ASP A N 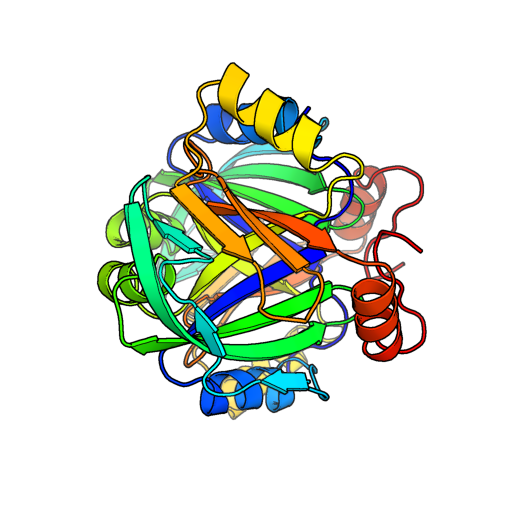1
ATOM 778 C CA . ASP A 1 101 ? -11.094 22.156 0.441 1 96.81 101 ASP A CA 1
ATOM 779 C C . ASP A 1 101 ? -10.547 21.484 1.704 1 96.81 101 ASP A C 1
ATOM 781 O O . ASP A 1 101 ? -11.281 20.828 2.434 1 96.81 101 ASP A O 1
ATOM 785 N N . TYR A 1 102 ? -9.281 21.812 1.96 1 97.81 102 TYR A N 1
ATOM 786 C CA . TYR A 1 102 ? -8.57 21.203 3.074 1 97.81 102 TYR A CA 1
ATOM 787 C C . TYR A 1 102 ? -9.234 21.531 4.402 1 97.81 102 TYR A C 1
ATOM 789 O O . TYR A 1 102 ? -9.523 20.641 5.199 1 97.81 102 TYR A O 1
ATOM 797 N N . ASP A 1 103 ? -9.492 22.797 4.645 1 98.12 103 ASP A N 1
ATOM 798 C CA . ASP A 1 103 ? -10.102 23.219 5.902 1 98.12 103 ASP A CA 1
ATOM 799 C C . ASP A 1 103 ? -11.5 22.625 6.062 1 98.12 103 ASP A C 1
ATOM 801 O O . ASP A 1 103 ? -11.883 22.203 7.152 1 98.12 103 ASP A O 1
ATOM 805 N N . GLY A 1 104 ? -12.281 22.594 5 1 98.38 104 GLY A N 1
ATOM 806 C CA . GLY A 1 104 ? -13.594 21.969 5.031 1 98.38 104 GLY A CA 1
ATOM 807 C C . GLY A 1 104 ? -13.555 20.484 5.336 1 98.38 104 GLY A C 1
ATOM 808 O O . GLY A 1 104 ? -14.414 19.969 6.051 1 98.38 104 GLY A O 1
ATOM 809 N N . ALA A 1 105 ? -12.555 19.844 4.781 1 98.5 105 ALA A N 1
ATOM 810 C CA . ALA A 1 105 ? -12.383 18.422 5.059 1 98.5 105 ALA A CA 1
ATOM 811 C C . ALA A 1 105 ? -12.094 18.188 6.539 1 98.5 105 ALA A C 1
ATOM 813 O O . ALA A 1 105 ? -12.633 17.25 7.137 1 98.5 105 ALA A O 1
ATOM 814 N N . LEU A 1 106 ? -11.242 18.984 7.133 1 98.38 106 LEU A N 1
ATOM 815 C CA . LEU A 1 106 ? -10.93 18.859 8.555 1 98.38 106 LEU A CA 1
ATOM 816 C C . LEU A 1 106 ? -12.164 19.141 9.406 1 98.38 106 LEU A C 1
ATOM 818 O O . LEU A 1 106 ? -12.383 18.469 10.422 1 98.38 106 LEU A O 1
ATOM 822 N N . ASP A 1 107 ? -12.93 20.109 9.031 1 98.31 107 ASP A N 1
ATOM 823 C CA . ASP A 1 107 ? -14.164 20.406 9.75 1 98.31 107 ASP A CA 1
ATOM 824 C C . ASP A 1 107 ? -15.125 19.219 9.695 1 98.31 107 ASP A C 1
ATOM 826 O O . ASP A 1 107 ? -15.766 18.891 10.695 1 98.31 107 ASP A O 1
ATOM 830 N N . GLU A 1 108 ? -15.234 18.641 8.539 1 98.12 108 GLU A N 1
ATOM 831 C CA . GLU A 1 108 ? -16.094 17.469 8.383 1 98.12 108 GLU A CA 1
ATOM 832 C C . GLU A 1 108 ? -15.609 16.312 9.266 1 98.12 108 GLU A C 1
ATOM 834 O O . GLU A 1 108 ? -16.422 15.609 9.867 1 98.12 108 GLU A O 1
ATOM 839 N N . ALA A 1 109 ? -14.328 16.094 9.281 1 98.12 109 ALA A N 1
ATOM 840 C CA . ALA A 1 109 ? -13.766 15.047 10.125 1 98.12 109 ALA A CA 1
ATOM 841 C C . ALA A 1 109 ? -14.117 15.281 11.594 1 98.12 109 ALA A C 1
ATOM 843 O O . ALA A 1 109 ? -14.57 14.367 12.281 1 98.12 109 ALA A O 1
ATOM 844 N N . ARG A 1 110 ? -13.93 16.516 12.047 1 97.5 110 ARG A N 1
ATOM 845 C CA . ARG A 1 110 ? -14.258 16.859 13.422 1 97.5 110 ARG A CA 1
ATOM 846 C C . ARG A 1 110 ? -15.742 16.641 13.703 1 97.5 110 ARG A C 1
ATOM 848 O O . ARG A 1 110 ? -16.109 16.094 14.742 1 97.5 110 ARG A O 1
ATOM 855 N N . ALA A 1 111 ? -16.578 17.016 12.852 1 97.5 111 ALA A N 1
ATOM 856 C CA . ALA A 1 111 ? -18.031 16.875 13.008 1 97.5 111 ALA A CA 1
ATOM 857 C C . ALA A 1 111 ? -18.438 15.406 13.078 1 97.5 111 ALA A C 1
ATOM 859 O O . ALA A 1 111 ? -19.391 15.055 13.758 1 97.5 111 ALA A O 1
ATOM 860 N N . ALA A 1 112 ? -17.672 14.641 12.406 1 96.62 112 ALA A N 1
ATOM 861 C CA . ALA A 1 112 ? -17.969 13.211 12.375 1 96.62 112 ALA A CA 1
ATOM 862 C C . ALA A 1 112 ? -17.344 12.5 13.578 1 96.62 112 ALA A C 1
ATOM 864 O O . ALA A 1 112 ? -17.453 11.281 13.711 1 96.62 112 ALA A O 1
ATOM 865 N N . GLY A 1 113 ? -16.641 13.172 14.391 1 97.19 113 GLY A N 1
ATOM 866 C CA . GLY A 1 113 ? -16.031 12.609 15.586 1 97.19 113 GLY A CA 1
ATOM 867 C C . GLY A 1 113 ? -14.727 11.875 15.305 1 97.19 113 GLY A C 1
ATOM 868 O O . GLY A 1 113 ? -14.273 11.07 16.125 1 97.19 113 GLY A O 1
ATOM 869 N N . ILE A 1 114 ? -14.148 12.164 14.172 1 97.81 114 ILE A N 1
ATOM 870 C CA . ILE A 1 114 ? -12.875 11.547 13.828 1 97.81 114 ILE A CA 1
ATOM 871 C C . ILE A 1 114 ? -11.727 12.352 14.43 1 97.81 114 ILE A C 1
ATOM 873 O O . ILE A 1 114 ? -11.633 13.562 14.211 1 97.81 114 ILE A O 1
ATOM 877 N N . GLU A 1 115 ? -10.914 11.719 15.125 1 97.81 115 GLU A N 1
ATOM 878 C CA . GLU A 1 115 ? -9.773 12.383 15.75 1 97.81 115 GLU A CA 1
ATOM 879 C C . GLU A 1 115 ? -8.719 12.766 14.719 1 97.81 115 GLU A C 1
ATOM 881 O O . GLU A 1 115 ? -8.352 11.945 13.867 1 97.81 115 GLU A O 1
ATOM 886 N N . ILE A 1 116 ? -8.258 13.922 14.789 1 97.94 116 ILE A N 1
ATOM 887 C CA . ILE A 1 116 ? -7.043 14.352 14.102 1 97.94 116 ILE A CA 1
ATOM 888 C C . ILE A 1 116 ? -5.824 14.055 14.969 1 97.94 116 ILE A C 1
ATOM 890 O O . ILE A 1 116 ? -5.559 14.773 15.938 1 97.94 116 ILE A O 1
ATOM 894 N N . VAL A 1 117 ? -5.051 13.133 14.641 1 98.38 117 VAL A N 1
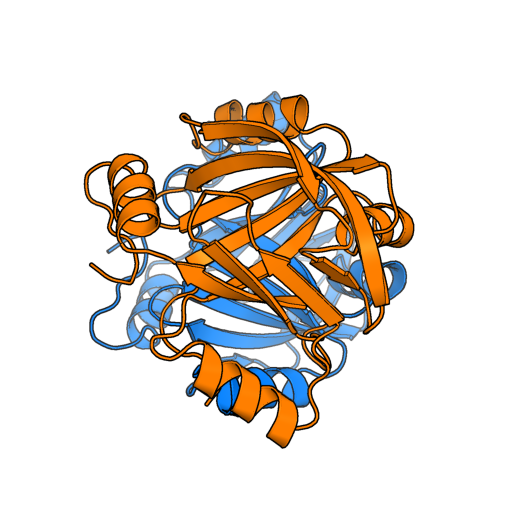ATOM 895 C CA . VAL A 1 117 ? -4.07 12.57 15.562 1 98.38 117 VAL A CA 1
ATOM 896 C C . VAL A 1 117 ? -2.752 13.328 15.445 1 98.38 117 VAL A C 1
ATOM 898 O O . VAL A 1 117 ? -1.964 13.367 16.391 1 98.38 117 VAL A O 1
ATOM 901 N N . ALA A 1 118 ? -2.461 13.891 14.32 1 98.5 118 ALA A N 1
ATOM 902 C CA . ALA A 1 118 ? -1.244 14.664 14.078 1 98.5 118 ALA A CA 1
ATOM 903 C C . ALA A 1 118 ? -1.456 15.695 12.977 1 98.5 118 ALA A C 1
ATOM 905 O O . ALA A 1 118 ? -2.316 15.516 12.109 1 98.5 118 ALA A O 1
ATOM 906 N N . ARG A 1 119 ? -0.784 16.719 13.055 1 97.31 119 ARG A N 1
ATOM 907 C CA . ARG A 1 119 ? -0.784 17.75 12.023 1 97.31 119 ARG A CA 1
ATOM 908 C C . ARG A 1 119 ? 0.549 18.484 11.984 1 97.31 119 ARG A C 1
ATOM 910 O O . ARG A 1 119 ? 1.32 18.438 12.945 1 97.31 119 ARG A O 1
ATOM 917 N N . GLY A 1 120 ? 0.793 19.016 10.812 1 96.69 120 GLY A N 1
ATOM 918 C CA . GLY A 1 120 ? 2.014 19.797 10.688 1 96.69 120 GLY A CA 1
ATOM 919 C C . GLY A 1 120 ? 2.123 20.516 9.359 1 96.69 120 GLY A C 1
ATOM 920 O O . GLY A 1 120 ? 1.258 20.375 8.492 1 96.69 120 GLY A O 1
ATOM 921 N N . LYS A 1 121 ? 3.129 21.391 9.375 1 93.62 121 LYS A N 1
ATOM 922 C CA . LYS A 1 121 ? 3.521 22.141 8.188 1 93.62 121 LYS A CA 1
ATOM 923 C C . LYS A 1 121 ? 4.984 21.891 7.836 1 93.62 121 LYS A C 1
ATOM 925 O O . LYS A 1 121 ? 5.836 21.797 8.727 1 93.62 121 LYS A O 1
ATOM 930 N N . PHE A 1 122 ? 5.184 21.656 6.516 1 86.62 122 PHE A N 1
ATOM 931 C CA . PHE A 1 122 ? 6.574 21.609 6.086 1 86.62 122 PHE A CA 1
ATOM 932 C C . PHE A 1 122 ? 7.184 23 6.059 1 86.62 122 PHE A C 1
ATOM 934 O O . PHE A 1 122 ? 6.633 23.922 5.445 1 86.62 122 PHE A O 1
ATOM 941 N N . PRO A 1 123 ? 8.211 23.109 6.758 1 75.56 123 PRO A N 1
ATOM 942 C CA . PRO A 1 123 ? 8.836 24.438 6.805 1 75.56 123 PRO A CA 1
ATOM 943 C C . PRO A 1 123 ? 9.195 24.969 5.418 1 75.56 123 PRO A C 1
ATOM 945 O O . PRO A 1 123 ? 9.938 24.312 4.68 1 75.56 123 PRO A O 1
ATOM 948 N N . GLY A 1 124 ? 8.656 26.094 5.078 1 74.5 124 GLY A N 1
ATOM 949 C CA . GLY A 1 124 ? 9.07 26.797 3.877 1 74.5 124 GLY A CA 1
ATOM 950 C C . GLY A 1 124 ? 8.516 26.203 2.604 1 74.5 124 GLY A C 1
ATOM 951 O O . GLY A 1 124 ? 8.734 26.719 1.511 1 74.5 124 GLY A O 1
ATOM 952 N N . ALA A 1 125 ? 7.906 25.125 2.643 1 73.44 125 ALA A N 1
ATOM 953 C CA . ALA A 1 125 ? 7.566 24.406 1.42 1 73.44 125 ALA A CA 1
ATOM 954 C C . ALA A 1 125 ? 6.121 24.672 1.011 1 73.44 125 ALA A C 1
ATOM 956 O O . ALA A 1 125 ? 5.723 24.359 -0.114 1 73.44 125 ALA A O 1
ATOM 957 N N . GLY A 1 126 ? 5.316 25.344 1.823 1 86.38 126 GLY A N 1
ATOM 958 C CA . GLY A 1 126 ? 3.924 25.562 1.464 1 86.38 126 GLY A CA 1
ATOM 959 C C . GLY A 1 126 ? 3.117 24.266 1.432 1 86.38 126 GLY A C 1
ATOM 960 O O . GLY A 1 126 ? 2.383 24.016 0.474 1 86.38 126 GLY A O 1
ATOM 961 N N . MET A 1 127 ? 3.33 23.469 2.25 1 94.25 127 MET A N 1
ATOM 962 C CA . MET A 1 127 ? 2.607 22.203 2.416 1 94.25 127 MET A CA 1
ATOM 963 C C . MET A 1 127 ? 2.191 22 3.869 1 94.25 127 MET A C 1
ATOM 965 O O . MET A 1 127 ? 2.977 22.25 4.785 1 94.25 127 MET A O 1
ATOM 969 N N . GLU A 1 128 ? 0.942 21.656 4.074 1 96.94 128 GLU A N 1
ATOM 970 C CA . GLU A 1 128 ? 0.388 21.25 5.363 1 96.94 128 GLU A CA 1
ATOM 971 C C . GLU A 1 128 ? -0.206 19.844 5.293 1 96.94 128 GLU A C 1
ATOM 973 O O . GLU A 1 128 ? -0.648 19.406 4.23 1 96.94 128 GLU A O 1
ATOM 978 N N . PHE A 1 129 ? -0.131 19.188 6.434 1 98.19 129 PHE A N 1
ATOM 979 C CA . PHE A 1 129 ? -0.736 17.875 6.469 1 98.19 129 PHE A CA 1
ATOM 980 C C . PHE A 1 129 ? -1.465 17.641 7.789 1 98.19 129 PHE A C 1
ATOM 982 O O . PHE A 1 129 ? -1.146 18.266 8.797 1 98.19 129 PHE A O 1
ATOM 989 N N . ALA A 1 130 ? -2.506 16.828 7.793 1 98.56 130 ALA A N 1
ATOM 990 C CA . ALA A 1 130 ? -3.217 16.297 8.953 1 98.56 130 ALA A CA 1
ATOM 991 C C . ALA A 1 130 ? -3.471 14.797 8.812 1 98.56 130 ALA A C 1
ATOM 993 O O . ALA A 1 130 ? -3.814 14.32 7.727 1 98.56 130 ALA A O 1
ATOM 994 N N . TYR A 1 131 ? -3.162 14.078 9.883 1 98.81 131 TYR A N 1
ATOM 995 C CA . TYR A 1 131 ? -3.484 12.656 9.93 1 98.81 131 TYR A CA 1
ATOM 996 C C . TYR A 1 131 ? -4.773 12.414 10.711 1 98.81 131 TYR A C 1
ATOM 998 O O . TYR A 1 131 ? -4.895 12.836 11.859 1 98.81 131 TYR A O 1
ATOM 1006 N N . LEU A 1 132 ? -5.723 11.781 10.055 1 98.69 132 LEU A N 1
ATOM 1007 C CA . LEU A 1 132 ? -6.973 11.344 10.68 1 98.69 132 LEU A CA 1
ATOM 1008 C C . LEU A 1 132 ? -6.855 9.914 11.188 1 98.69 132 LEU A C 1
ATOM 1010 O O . LEU A 1 132 ? -6.305 9.047 10.508 1 98.69 132 LEU A O 1
ATOM 1014 N N . GLU A 1 133 ? -7.379 9.766 12.391 1 97.5 133 GLU A N 1
ATOM 1015 C CA . GLU A 1 133 ? -7.461 8.406 12.93 1 97.5 133 GLU A CA 1
ATOM 1016 C C . GLU A 1 133 ? -8.227 7.484 11.992 1 97.5 133 GLU A C 1
ATOM 1018 O O . GLU A 1 133 ? -9.258 7.871 11.438 1 97.5 133 GLU A O 1
ATOM 1023 N N . GLY A 1 134 ? -7.719 6.266 11.852 1 96.44 134 GLY A N 1
ATOM 1024 C CA . GLY A 1 134 ? -8.227 5.352 10.836 1 96.44 134 GLY A CA 1
ATOM 1025 C C . GLY A 1 134 ? -9.531 4.691 11.234 1 96.44 134 GLY A C 1
ATOM 1026 O O . GLY A 1 134 ? -10.305 4.27 10.367 1 96.44 134 GLY A O 1
ATOM 1027 N N . GLY A 1 135 ? -9.773 4.551 12.562 1 96.44 135 GLY A N 1
ATOM 1028 C CA . GLY A 1 135 ? -10.961 3.842 13 1 96.44 135 GLY A CA 1
ATOM 1029 C C . GLY A 1 135 ? -11.07 2.438 12.438 1 96.44 135 GLY A C 1
ATOM 1030 O O . GLY A 1 135 ? -10.141 1.638 12.578 1 96.44 135 GLY A O 1
ATOM 1031 N N . PRO A 1 136 ? -12.195 2.217 11.734 1 97.25 136 PRO A N 1
ATOM 1032 C CA . PRO A 1 136 ? -12.406 0.876 11.18 1 97.25 136 PRO A CA 1
ATOM 1033 C C . PRO A 1 136 ? -11.359 0.502 10.125 1 97.25 136 PRO A C 1
ATOM 1035 O O . PRO A 1 136 ? -11.164 -0.682 9.836 1 97.25 136 PRO A O 1
ATOM 1038 N N . LEU A 1 137 ? -10.672 1.412 9.492 1 97.94 137 LEU A N 1
ATOM 1039 C CA . LEU A 1 137 ? -9.656 1.153 8.477 1 97.94 137 LEU A CA 1
ATOM 1040 C C . LEU A 1 137 ? -8.328 0.755 9.117 1 97.94 137 LEU A C 1
ATOM 1042 O O . LEU A 1 137 ? -7.496 0.105 8.484 1 97.94 137 LEU A O 1
ATOM 1046 N N . GLY A 1 138 ? -8.109 1.215 10.406 1 97.19 138 GLY A N 1
ATOM 1047 C CA . GLY A 1 138 ? -6.863 0.978 11.117 1 97.19 138 GLY A CA 1
ATOM 1048 C C . GLY A 1 138 ? -5.742 1.906 10.688 1 97.19 138 GLY A C 1
ATOM 1049 O O . GLY A 1 138 ? -5.102 2.543 11.531 1 97.19 138 GLY A O 1
ATOM 1050 N N . SER A 1 139 ? -5.496 1.99 9.398 1 95.56 139 SER A N 1
ATOM 1051 C CA . SER A 1 139 ? -4.461 2.869 8.867 1 95.56 139 SER A CA 1
ATOM 1052 C C . SER A 1 139 ? -4.906 4.328 8.898 1 95.56 139 SER A C 1
ATOM 1054 O O . SER A 1 139 ? -6.062 4.637 8.609 1 95.56 139 SER A O 1
ATOM 1056 N N . GLN A 1 140 ? -3.963 5.215 9.141 1 96.12 140 GLN A N 1
ATOM 1057 C CA . GLN A 1 140 ? -4.266 6.645 9.141 1 96.12 140 GLN A CA 1
ATOM 1058 C C . GLN A 1 140 ? -4.5 7.148 7.715 1 96.12 140 GLN A C 1
ATOM 1060 O O . GLN A 1 140 ? -4.016 6.551 6.75 1 96.12 140 GLN A O 1
ATOM 1065 N N . VAL A 1 141 ? -5.219 8.164 7.629 1 98.56 141 VAL A N 1
ATOM 1066 C CA . VAL A 1 141 ? -5.438 8.891 6.387 1 98.56 141 VAL A CA 1
ATOM 1067 C C . VAL A 1 141 ? -4.84 10.297 6.496 1 98.56 141 VAL A C 1
ATOM 1069 O O . VAL A 1 141 ? -5.117 11.016 7.457 1 98.56 141 VAL A O 1
ATOM 1072 N N . GLU A 1 142 ? -4.012 10.609 5.59 1 98.81 142 GLU A N 1
ATOM 1073 C CA . GLU A 1 142 ? -3.4 11.93 5.551 1 98.81 142 GLU A CA 1
ATOM 1074 C C . GLU A 1 142 ? -4.152 12.859 4.602 1 98.81 142 GLU A C 1
ATOM 1076 O O . GLU A 1 142 ? -4.523 12.461 3.496 1 98.81 142 GLU A O 1
ATOM 1081 N N . LEU A 1 143 ? -4.465 14.016 5.039 1 98.69 143 LEU A N 1
ATOM 1082 C CA . LEU A 1 143 ? -4.922 15.117 4.199 1 98.69 143 LEU A CA 1
ATOM 1083 C C . LEU A 1 143 ? -3.822 16.156 4.02 1 98.69 143 LEU A C 1
ATOM 1085 O O . LEU A 1 143 ? -3.16 16.547 4.984 1 98.69 143 LEU A O 1
ATOM 1089 N N . MET A 1 144 ? -3.67 16.578 2.781 1 98.38 144 MET A N 1
ATOM 1090 C CA . MET A 1 144 ? -2.602 17.531 2.484 1 98.38 144 MET A CA 1
ATOM 1091 C C . MET A 1 144 ? -3.16 18.797 1.851 1 98.38 144 MET A C 1
ATOM 1093 O O . MET A 1 144 ? -4.09 18.734 1.046 1 98.38 144 MET A O 1
ATOM 1097 N N . ARG A 1 145 ? -2.643 19.906 2.264 1 97.56 145 ARG A N 1
ATOM 1098 C CA . ARG A 1 145 ? -2.752 21.156 1.536 1 97.56 145 ARG A CA 1
ATOM 1099 C C . ARG A 1 145 ? -1.438 21.516 0.843 1 97.56 145 ARG A C 1
ATOM 1101 O O . ARG A 1 145 ? -0.401 21.641 1.496 1 97.56 145 ARG A O 1
ATOM 1108 N N . LEU A 1 146 ? -1.539 21.625 -0.478 1 97.19 146 LEU A N 1
ATOM 1109 C CA . LEU A 1 146 ? -0.353 21.906 -1.279 1 97.19 146 LEU A CA 1
ATOM 1110 C C . LEU A 1 146 ? -0.428 23.297 -1.888 1 97.19 146 LEU A C 1
ATOM 1112 O O . LEU A 1 146 ? -1.443 23.672 -2.482 1 97.19 146 LEU A O 1
ATOM 1116 N N . SER A 1 147 ? 0.676 24.062 -1.745 1 95.5 147 SER A N 1
ATOM 1117 C CA . SER A 1 147 ? 0.78 25.312 -2.496 1 95.5 147 SER A CA 1
ATOM 1118 C C . SER A 1 147 ? 0.919 25.047 -3.992 1 95.5 147 SER A C 1
ATOM 1120 O O . SER A 1 147 ? 1.165 23.906 -4.406 1 95.5 147 SER A O 1
ATOM 1122 N N . ASP A 1 148 ? 0.735 26.062 -4.766 1 94.56 148 ASP A N 1
ATOM 1123 C CA . ASP A 1 148 ? 0.945 25.938 -6.20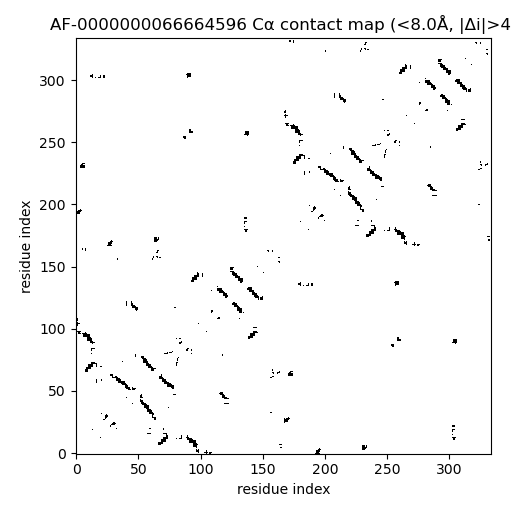3 1 94.56 148 ASP A CA 1
ATOM 1124 C C . ASP A 1 148 ? 2.379 25.516 -6.52 1 94.56 148 ASP A C 1
ATOM 1126 O O . ASP A 1 148 ? 2.617 24.766 -7.465 1 94.56 148 ASP A O 1
ATOM 1130 N N . GLU A 1 149 ? 3.301 26.031 -5.723 1 94.5 149 GLU A N 1
ATOM 1131 C CA . GLU A 1 149 ? 4.707 25.688 -5.91 1 94.5 149 GLU A CA 1
ATOM 1132 C C . GLU A 1 149 ? 4.957 24.203 -5.656 1 94.5 149 GLU A C 1
ATOM 1134 O O . GLU A 1 149 ? 5.68 23.562 -6.414 1 94.5 149 GLU A O 1
ATOM 1139 N N . MET A 1 150 ? 4.363 23.703 -4.656 1 95.25 150 MET A N 1
ATOM 1140 C CA . MET A 1 150 ? 4.527 22.281 -4.336 1 95.25 150 MET A CA 1
ATOM 1141 C C . MET A 1 150 ? 3.898 21.406 -5.414 1 95.25 150 MET A C 1
ATOM 1143 O O . MET A 1 150 ? 4.473 20.391 -5.809 1 95.25 150 MET A O 1
ATOM 1147 N N . ARG A 1 151 ? 2.738 21.812 -5.852 1 96.81 151 ARG A N 1
ATOM 1148 C CA . ARG A 1 151 ? 2.094 21.078 -6.938 1 96.81 151 ARG A CA 1
ATOM 1149 C C . ARG A 1 151 ? 2.979 21.062 -8.18 1 96.81 151 ARG A C 1
ATOM 1151 O O . ARG A 1 151 ? 3.117 20.016 -8.828 1 96.81 151 ARG A O 1
ATOM 1158 N N . ALA A 1 152 ? 3.584 22.203 -8.484 1 95.62 152 ALA A N 1
ATOM 1159 C CA . ALA A 1 152 ? 4.48 22.297 -9.633 1 95.62 152 ALA A CA 1
ATOM 1160 C C . ALA A 1 152 ? 5.688 21.375 -9.461 1 95.62 152 ALA A C 1
ATOM 1162 O O . ALA A 1 152 ? 6.141 20.75 -10.422 1 95.62 152 ALA A O 1
ATOM 1163 N N . MET A 1 153 ? 6.191 21.375 -8.281 1 95 153 MET A N 1
ATOM 1164 C CA . MET A 1 153 ? 7.324 20.5 -7.996 1 95 153 MET A CA 1
ATOM 1165 C C . MET A 1 153 ? 6.949 19.047 -8.211 1 95 153 MET A C 1
ATOM 1167 O O . MET A 1 153 ? 7.68 18.297 -8.867 1 95 153 MET A O 1
ATOM 1171 N N . PHE A 1 154 ? 5.816 18.609 -7.676 1 96.81 154 PHE A N 1
ATOM 1172 C CA . PHE A 1 154 ? 5.375 17.234 -7.848 1 96.81 154 PHE A CA 1
ATOM 1173 C C . PHE A 1 154 ? 5.094 16.938 -9.32 1 96.81 154 PHE A C 1
ATOM 1175 O O . PHE A 1 154 ? 5.355 15.82 -9.789 1 96.81 154 PHE A O 1
ATOM 1182 N N . ASP A 1 155 ? 4.535 17.906 -10.07 1 97.25 155 ASP A N 1
ATOM 1183 C CA . ASP A 1 155 ? 4.273 17.75 -11.5 1 97.25 155 ASP A CA 1
ATOM 1184 C C . ASP A 1 155 ? 5.57 17.531 -12.273 1 97.25 155 ASP A C 1
ATOM 1186 O O . ASP A 1 155 ? 5.578 16.859 -13.312 1 97.25 155 ASP A O 1
ATOM 1190 N N . ALA A 1 156 ? 6.656 18.141 -11.773 1 96.12 156 ALA A N 1
ATOM 1191 C CA . ALA A 1 156 ? 7.953 17.984 -12.43 1 96.12 156 ALA A CA 1
ATOM 1192 C C . ALA A 1 156 ? 8.555 16.609 -12.156 1 96.12 156 ALA A C 1
ATOM 1194 O O . ALA A 1 156 ? 9.438 16.156 -12.891 1 96.12 156 ALA A O 1
ATOM 1195 N N . LEU A 1 157 ? 8.094 15.938 -11.102 1 96.31 157 LEU A N 1
ATOM 1196 C CA . LEU A 1 157 ? 8.672 14.664 -10.68 1 96.31 157 LEU A CA 1
ATOM 1197 C C . LEU A 1 157 ? 7.934 13.492 -11.328 1 96.31 157 LEU A C 1
ATOM 1199 O O . LEU A 1 157 ? 8.484 12.398 -11.453 1 96.31 157 LEU A O 1
ATOM 1203 N N . ILE A 1 158 ? 6.664 13.734 -11.633 1 96.31 158 ILE A N 1
ATOM 1204 C CA . ILE A 1 158 ? 5.828 12.625 -12.078 1 96.31 158 ILE A CA 1
ATOM 1205 C C . ILE A 1 158 ? 6.305 12.133 -13.438 1 96.31 158 ILE A C 1
ATOM 1207 O O . ILE A 1 158 ? 6.703 12.93 -14.297 1 96.31 158 ILE A O 1
ATOM 1211 N N . PRO A 1 159 ? 6.352 10.812 -13.672 1 95.62 159 PRO A N 1
ATOM 1212 C CA . PRO A 1 159 ? 6.82 10.25 -14.938 1 95.62 159 PRO A CA 1
ATOM 1213 C C . PRO A 1 159 ? 6 10.727 -16.141 1 95.62 159 PRO A C 1
ATOM 1215 O O . PRO A 1 159 ? 4.801 10.977 -16 1 95.62 159 PRO A O 1
ATOM 1218 N N . GLU A 1 160 ? 6.699 10.758 -17.297 1 92.75 160 GLU A N 1
ATOM 1219 C CA . GLU A 1 160 ? 6.031 11.133 -18.547 1 92.75 160 GLU A CA 1
ATOM 1220 C C . GLU A 1 160 ? 4.812 10.25 -18.797 1 92.75 160 GLU A C 1
ATOM 1222 O O . GLU A 1 160 ? 4.859 9.039 -18.594 1 92.75 160 GLU A O 1
ATOM 1227 N N . GLY A 1 161 ? 3.672 10.844 -19.281 1 93 161 GLY A N 1
ATOM 1228 C CA . GLY A 1 161 ? 2.455 10.109 -19.594 1 93 161 GLY A CA 1
ATOM 1229 C C . GLY A 1 161 ? 1.532 9.953 -18.391 1 93 161 GLY A C 1
ATOM 1230 O O . GLY A 1 161 ? 0.416 9.445 -18.531 1 93 161 GLY A O 1
ATOM 1231 N N . CYS A 1 162 ? 1.998 10.305 -17.219 1 93.88 162 CYS A N 1
ATOM 1232 C CA . CYS A 1 162 ? 1.189 10.258 -16 1 93.88 162 CYS A CA 1
ATOM 1233 C C . CYS A 1 162 ? 0.82 11.664 -15.539 1 93.88 162 CYS A C 1
ATOM 1235 O O . CYS A 1 162 ? 1.42 12.641 -15.977 1 93.88 162 CYS A O 1
ATOM 1237 N N . SER A 1 163 ? -0.197 11.742 -14.68 1 94.19 163 SER A N 1
ATOM 1238 C CA . SER A 1 163 ? -0.622 13.031 -14.148 1 94.19 163 SER A CA 1
ATOM 1239 C C . SER A 1 163 ? -1.008 12.922 -12.68 1 94.19 163 SER A C 1
ATOM 1241 O O . SER A 1 163 ? -1.517 11.891 -12.242 1 94.19 163 SER A O 1
ATOM 1243 N N . ASN A 1 164 ? -0.736 13.898 -11.969 1 96.62 164 ASN A N 1
ATOM 1244 C CA . ASN A 1 164 ? -1.251 14.031 -10.609 1 96.62 164 ASN A CA 1
ATOM 1245 C C . ASN A 1 164 ? -2.744 14.344 -10.602 1 96.62 164 ASN A C 1
ATOM 1247 O O . ASN A 1 164 ? -3.303 14.75 -11.617 1 96.62 164 ASN A O 1
ATOM 1251 N N . PRO A 1 165 ? -3.398 14.234 -9.461 1 93.44 165 PRO A N 1
ATOM 1252 C CA . PRO A 1 165 ? -4.859 14.336 -9.43 1 93.44 165 PRO A CA 1
ATOM 1253 C C . PRO A 1 165 ? -5.367 15.742 -9.727 1 93.44 165 PRO A C 1
ATOM 1255 O O . PRO A 1 165 ? -6.535 15.922 -10.078 1 93.44 165 PRO A O 1
ATOM 1258 N N . TRP A 1 166 ? -4.625 16.734 -9.578 1 93.06 166 TRP A N 1
ATOM 1259 C CA . TRP A 1 166 ? -5.098 18.094 -9.75 1 93.06 166 TRP A CA 1
ATOM 1260 C C . TRP A 1 166 ? -4.891 18.562 -11.18 1 93.06 166 TRP A C 1
ATOM 1262 O O . TRP A 1 166 ? -5.262 19.688 -11.531 1 93.06 166 TRP A O 1
ATOM 1272 N N . GLN A 1 167 ? -4.277 17.672 -12.008 1 87.88 167 GLN A N 1
ATOM 1273 C CA . GLN A 1 167 ? -4.094 18 -13.414 1 87.88 167 GLN A CA 1
ATOM 1274 C C . GLN A 1 167 ? -5.301 17.578 -14.25 1 87.88 167 GLN A C 1
ATOM 1276 O O . GLN A 1 167 ? -5.953 16.578 -13.938 1 87.88 167 GLN A O 1
ATOM 1281 N N . MET B 1 1 ? 13.586 -7.113 -13.266 1 93.25 1 MET B N 1
ATOM 1282 C CA . MET B 1 1 ? 12.57 -6.266 -12.641 1 93.25 1 MET B CA 1
ATOM 1283 C C . MET B 1 1 ? 11.273 -7.039 -12.43 1 93.25 1 MET B C 1
ATOM 1285 O O . MET B 1 1 ? 10.703 -7.574 -13.375 1 93.25 1 MET B O 1
ATOM 1289 N N . ILE B 1 2 ? 10.805 -7.133 -11.258 1 97.44 2 ILE B N 1
ATOM 1290 C CA . ILE B 1 2 ? 9.664 -7.957 -10.875 1 97.44 2 ILE B CA 1
ATOM 1291 C C . ILE B 1 2 ? 8.375 -7.32 -11.383 1 97.44 2 ILE B C 1
ATOM 1293 O O . ILE B 1 2 ? 7.539 -7.996 -11.984 1 97.44 2 ILE B O 1
ATOM 1297 N N . ALA B 1 3 ? 8.227 -6.051 -11.195 1 96.94 3 ALA B N 1
ATOM 1298 C CA . ALA B 1 3 ? 7.066 -5.309 -11.688 1 96.94 3 ALA B CA 1
ATOM 1299 C C . ALA B 1 3 ? 7.426 -3.852 -11.969 1 96.94 3 ALA B C 1
ATOM 1301 O O . ALA B 1 3 ? 8.469 -3.365 -11.516 1 96.94 3 ALA B O 1
ATOM 1302 N N . ARG B 1 4 ? 6.602 -3.219 -12.711 1 94.75 4 ARG B N 1
ATOM 1303 C CA . ARG B 1 4 ? 6.734 -1.801 -13.031 1 94.75 4 ARG B CA 1
ATOM 1304 C C . ARG B 1 4 ? 5.375 -1.182 -13.336 1 94.75 4 ARG B C 1
ATOM 1306 O O . ARG B 1 4 ? 4.375 -1.894 -13.453 1 94.75 4 ARG B O 1
ATOM 1313 N N . GLY B 1 5 ? 5.402 0.165 -13.469 1 93.88 5 GLY B N 1
ATOM 1314 C CA . GLY B 1 5 ? 4.148 0.847 -13.742 1 93.88 5 GLY B CA 1
ATOM 1315 C C . GLY B 1 5 ? 3.359 1.162 -12.484 1 93.88 5 GLY B C 1
ATOM 1316 O O . GLY B 1 5 ? 3.902 1.121 -11.375 1 93.88 5 GLY B O 1
ATOM 1317 N N . PRO B 1 6 ? 2.1 1.489 -12.688 1 94.5 6 PRO B N 1
ATOM 1318 C CA . PRO B 1 6 ? 1.293 1.899 -11.531 1 94.5 6 PRO B CA 1
ATOM 1319 C C . PRO B 1 6 ? 0.912 0.728 -10.633 1 94.5 6 PRO B C 1
ATOM 1321 O O . PRO B 1 6 ? 0.734 -0.394 -11.117 1 94.5 6 PRO B O 1
ATOM 1324 N N . ILE B 1 7 ? 0.803 0.942 -9.359 1 97.81 7 ILE B N 1
ATOM 1325 C CA . ILE B 1 7 ? 0.184 0.019 -8.414 1 97.81 7 ILE B CA 1
ATOM 1326 C C . ILE B 1 7 ? -1.296 -0.15 -8.75 1 97.81 7 ILE B C 1
ATOM 1328 O O . ILE B 1 7 ? -2.027 0.835 -8.875 1 97.81 7 ILE B O 1
ATOM 1332 N N . PHE B 1 8 ? -1.699 -1.261 -8.891 1 98.12 8 PHE B N 1
ATOM 1333 C CA . PHE B 1 8 ? -3.068 -1.57 -9.281 1 98.12 8 PHE B CA 1
ATOM 1334 C C . PHE B 1 8 ? -4.004 -1.521 -8.078 1 98.12 8 PHE B C 1
ATOM 1336 O O . PHE B 1 8 ? -5.059 -0.888 -8.133 1 98.12 8 PHE B O 1
ATOM 1343 N N . GLN B 1 9 ? -3.627 -2.152 -7.008 1 98.69 9 GLN B N 1
ATOM 1344 C CA . GLN B 1 9 ? -4.555 -2.354 -5.898 1 98.69 9 GLN B CA 1
ATOM 1345 C C . GLN B 1 9 ? -3.877 -2.088 -4.559 1 98.69 9 GLN B C 1
ATOM 1347 O O . GLN B 1 9 ? -2.703 -2.418 -4.375 1 98.69 9 GLN B O 1
ATOM 1352 N N . LEU B 1 10 ? -4.605 -1.521 -3.637 1 98.69 10 LEU B N 1
ATOM 1353 C CA . LEU B 1 10 ? -4.262 -1.391 -2.225 1 98.69 10 LEU B CA 1
ATOM 1354 C C . LEU B 1 10 ? -5.148 -2.281 -1.363 1 98.69 10 LEU B C 1
ATOM 1356 O O . LEU B 1 10 ? -6.379 -2.229 -1.469 1 98.69 10 LEU B O 1
ATOM 1360 N N . GLY B 1 11 ? -4.555 -3.086 -0.469 1 98.75 11 GLY B N 1
ATOM 1361 C CA . GLY B 1 11 ? -5.316 -4.008 0.36 1 98.75 11 GLY B CA 1
ATOM 1362 C C . GLY B 1 11 ? -5.293 -3.645 1.832 1 98.75 11 GLY B C 1
ATOM 1363 O O . GLY B 1 11 ? -4.223 -3.453 2.414 1 98.75 11 GLY B O 1
ATOM 1364 N N . TRP B 1 12 ? -6.469 -3.553 2.459 1 98.75 12 TRP B N 1
ATOM 1365 C CA . TRP B 1 12 ? -6.637 -3.443 3.902 1 98.75 12 TRP B CA 1
ATOM 1366 C C . TRP B 1 12 ? -7.113 -4.766 4.496 1 98.75 12 TRP B C 1
ATOM 1368 O O . TRP B 1 12 ? -7.945 -5.457 3.906 1 98.75 12 TRP B O 1
ATOM 1378 N N . VAL B 1 13 ? -6.582 -5.086 5.629 1 98.81 13 VAL B N 1
ATOM 1379 C CA . VAL B 1 13 ? -7.141 -6.148 6.457 1 98.81 13 VAL B CA 1
ATOM 1380 C C . VAL B 1 13 ? -7.871 -5.547 7.652 1 98.81 13 VAL B C 1
ATOM 1382 O O . VAL B 1 13 ? -7.312 -4.723 8.383 1 98.81 13 VAL B O 1
ATOM 1385 N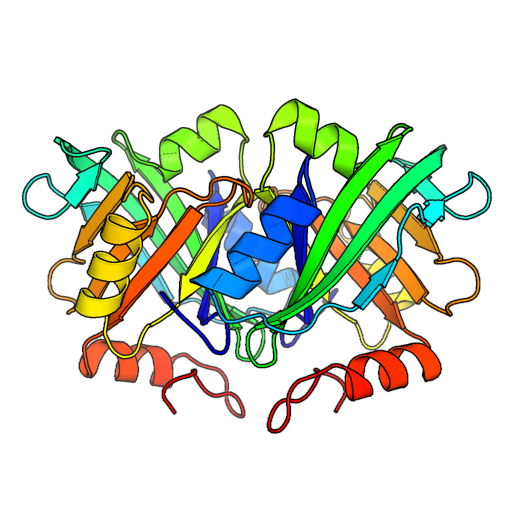 N . VAL B 1 14 ? -9.133 -5.949 7.801 1 98.88 14 VAL B N 1
ATOM 1386 C CA . VAL B 1 14 ? -9.977 -5.332 8.82 1 98.88 14 VAL B CA 1
ATOM 1387 C C . VAL B 1 14 ? -10.781 -6.406 9.547 1 98.88 14 VAL B C 1
ATOM 1389 O O . VAL B 1 14 ? -11.133 -7.43 8.953 1 98.88 14 VAL B O 1
ATOM 1392 N N . PRO B 1 15 ? -11.109 -6.168 10.875 1 98.62 15 PRO B N 1
ATOM 1393 C CA . PRO B 1 15 ? -11.922 -7.141 11.609 1 98.62 15 PRO B CA 1
ATOM 1394 C C . PRO B 1 15 ? -13.414 -7 11.312 1 98.62 15 PRO B C 1
ATOM 1396 O O . PRO B 1 15 ? -14.203 -7.895 11.641 1 98.62 15 PRO B O 1
ATOM 1399 N N . ASP B 1 16 ? -13.859 -5.902 10.766 1 98.69 16 ASP B N 1
ATOM 1400 C CA . ASP B 1 16 ? -15.242 -5.59 10.445 1 98.69 16 ASP B CA 1
ATOM 1401 C C . ASP B 1 16 ? -15.352 -4.902 9.086 1 98.69 16 ASP B C 1
ATOM 1403 O O . ASP B 1 16 ? -15.289 -3.674 9 1 98.69 16 ASP B O 1
ATOM 1407 N N . ILE B 1 17 ? -15.648 -5.703 8.07 1 98.75 17 ILE B N 1
ATOM 1408 C CA . ILE B 1 17 ? -15.609 -5.25 6.684 1 98.75 17 ILE B CA 1
ATOM 1409 C C . ILE B 1 17 ? -16.781 -4.301 6.418 1 98.75 17 ILE B C 1
ATOM 1411 O O . ILE B 1 17 ? -16.672 -3.387 5.602 1 98.75 17 ILE B O 1
ATOM 1415 N N . VAL B 1 18 ? -17.906 -4.484 7.059 1 98.44 18 VAL B N 1
ATOM 1416 C CA . VAL B 1 18 ? -19.062 -3.617 6.895 1 98.44 18 VAL B CA 1
ATOM 1417 C C . VAL B 1 18 ? -18.734 -2.215 7.406 1 98.44 18 VAL B C 1
ATOM 1419 O O . VAL B 1 18 ? -19.016 -1.222 6.73 1 98.44 18 VAL B O 1
ATOM 1422 N N . ALA B 1 19 ? -18.141 -2.119 8.578 1 98.56 19 ALA B N 1
ATOM 1423 C CA . ALA B 1 19 ? -17.766 -0.829 9.141 1 98.56 19 ALA B CA 1
ATOM 1424 C C . ALA B 1 19 ? -16.734 -0.127 8.266 1 98.56 19 ALA B C 1
ATOM 1426 O O . ALA B 1 19 ? -16.797 1.09 8.07 1 98.56 19 ALA B O 1
ATOM 1427 N N . ALA B 1 20 ? -15.742 -0.875 7.746 1 98.56 20 ALA B N 1
ATOM 1428 C CA . ALA B 1 20 ? -14.711 -0.295 6.883 1 98.56 20 ALA B CA 1
ATOM 1429 C C . ALA B 1 20 ? -15.32 0.244 5.594 1 98.56 20 ALA B C 1
ATOM 1431 O O . ALA B 1 20 ? -15 1.354 5.164 1 98.56 20 ALA B O 1
ATOM 1432 N N . ARG B 1 21 ? -16.234 -0.554 4.961 1 98.44 21 ARG B N 1
ATOM 1433 C CA . ARG B 1 21 ? -16.922 -0.095 3.756 1 98.44 21 ARG B CA 1
ATOM 1434 C C . ARG B 1 21 ? -17.688 1.197 4.016 1 98.44 21 ARG B C 1
ATOM 1436 O O . ARG B 1 21 ? -17.625 2.135 3.219 1 98.44 21 ARG B O 1
ATOM 1443 N N . ARG B 1 22 ? -18.406 1.201 5.078 1 97.88 22 ARG B N 1
ATOM 1444 C CA . ARG B 1 22 ? -19.188 2.375 5.438 1 97.88 22 ARG B CA 1
ATOM 1445 C C . ARG B 1 22 ? -18.297 3.607 5.59 1 97.88 22 ARG B C 1
ATOM 1447 O O . ARG B 1 22 ? -18.656 4.695 5.133 1 97.88 22 ARG B O 1
ATOM 1454 N N . GLN B 1 23 ? -17.203 3.418 6.207 1 97.62 23 GLN B N 1
ATOM 1455 C CA . GLN B 1 23 ? -16.297 4.555 6.391 1 97.62 23 GLN B CA 1
ATOM 1456 C C . GLN B 1 23 ? -15.797 5.082 5.051 1 97.62 23 GLN B C 1
ATOM 1458 O O . GLN B 1 23 ? -15.805 6.293 4.812 1 97.62 23 GLN B O 1
ATOM 1463 N N . PHE B 1 24 ? -15.375 4.207 4.195 1 98.38 24 PHE B N 1
ATOM 1464 C CA . PHE B 1 24 ? -14.906 4.637 2.885 1 98.38 24 PHE B CA 1
ATOM 1465 C C . PHE B 1 24 ? -16.016 5.328 2.109 1 98.38 24 PHE B C 1
ATOM 1467 O O . PHE B 1 24 ? -15.789 6.344 1.451 1 98.38 24 PHE B O 1
ATOM 1474 N N . THR B 1 25 ? -17.219 4.742 2.211 1 97.81 25 THR B N 1
ATOM 1475 C CA . THR B 1 25 ? -18.344 5.27 1.463 1 97.81 25 THR B CA 1
ATOM 1476 C C . THR B 1 25 ? -18.766 6.641 1.999 1 97.81 25 THR B C 1
ATOM 1478 O O . THR B 1 25 ? -18.922 7.59 1.231 1 97.81 25 THR B O 1
ATOM 1481 N N . GLU B 1 26 ? -18.844 6.816 3.287 1 97 26 GLU B N 1
ATOM 1482 C CA . GLU B 1 26 ? -19.391 8.031 3.896 1 97 26 GLU B CA 1
ATOM 1483 C C . GLU B 1 26 ? -18.328 9.133 3.953 1 97 26 GLU B C 1
ATOM 1485 O O . GLU B 1 26 ? -18.672 10.32 3.928 1 97 26 GLU B O 1
ATOM 1490 N N . ARG B 1 27 ? -17.031 8.734 3.973 1 97.31 27 ARG B N 1
ATOM 1491 C CA . ARG B 1 27 ? -16.047 9.75 4.293 1 97.31 27 ARG B CA 1
ATOM 1492 C C . ARG B 1 27 ? -15.109 9.992 3.113 1 97.31 27 ARG B C 1
ATOM 1494 O O . ARG B 1 27 ? -14.586 11.102 2.941 1 97.31 27 ARG B O 1
ATOM 1501 N N . TYR B 1 28 ? -14.914 8.914 2.248 1 97.19 28 TYR B N 1
ATOM 1502 C CA . TYR B 1 28 ? -13.812 9.039 1.305 1 97.19 28 TYR B CA 1
ATOM 1503 C C . TYR B 1 28 ? -14.266 8.719 -0.114 1 97.19 28 TYR B C 1
ATOM 1505 O O . TYR B 1 28 ? -13.453 8.352 -0.965 1 97.19 28 TYR B O 1
ATOM 1513 N N . GLY B 1 29 ? -15.523 8.727 -0.331 1 95.5 29 GLY B N 1
ATOM 1514 C CA . GLY B 1 29 ? -16.094 8.836 -1.66 1 95.5 29 GLY B CA 1
ATOM 1515 C C . GLY B 1 29 ? -16.094 7.52 -2.424 1 95.5 29 GLY B C 1
ATOM 1516 O O . GLY B 1 29 ? -16.219 7.508 -3.648 1 95.5 29 GLY B O 1
ATOM 1517 N N . VAL B 1 30 ? -15.82 6.461 -1.789 1 96.75 30 VAL B N 1
ATOM 1518 C CA . VAL B 1 30 ? -15.922 5.152 -2.428 1 96.75 30 VAL B CA 1
ATOM 1519 C C . VAL B 1 30 ? -17.359 4.629 -2.314 1 96.75 30 VAL B C 1
ATOM 1521 O O . VAL B 1 30 ? -17.734 4.055 -1.291 1 96.75 30 VAL B O 1
ATOM 1524 N N . ALA B 1 31 ? -18.125 4.754 -3.32 1 90.38 31 ALA B N 1
ATOM 1525 C CA . ALA B 1 31 ? -19.578 4.602 -3.182 1 90.38 31 ALA B CA 1
ATOM 1526 C C . ALA B 1 31 ? -20.016 3.182 -3.537 1 90.38 31 ALA B C 1
ATOM 1528 O O . ALA B 1 31 ? -20.969 2.656 -2.959 1 90.38 31 ALA B O 1
ATOM 1529 N N . GLU B 1 32 ? -19.375 2.576 -4.539 1 95.5 32 GLU B N 1
ATOM 1530 C CA . GLU B 1 32 ? -19.781 1.251 -5 1 95.5 32 GLU B CA 1
ATOM 1531 C C . GLU B 1 32 ? -18.766 0.189 -4.57 1 95.5 32 GLU B C 1
ATOM 1533 O O . GLU B 1 32 ? -17.562 0.422 -4.613 1 95.5 32 GLU B O 1
ATOM 1538 N N . TRP B 1 33 ? -19.328 -0.915 -4.07 1 97.94 33 TRP B N 1
ATOM 1539 C CA . TRP B 1 33 ? -18.516 -2.049 -3.645 1 97.94 33 TRP B CA 1
ATOM 1540 C C . TRP B 1 33 ? -19.016 -3.346 -4.273 1 97.94 33 TRP B C 1
ATOM 1542 O O . TRP B 1 33 ? -20.234 -3.572 -4.359 1 97.94 33 TRP B O 1
ATOM 1552 N N . PHE B 1 34 ? -18.141 -4.105 -4.777 1 97.81 34 PHE B N 1
ATOM 1553 C CA . PHE B 1 34 ? -18.375 -5.492 -5.145 1 97.81 34 PHE B CA 1
ATOM 1554 C C . PHE B 1 34 ? -17.906 -6.438 -4.043 1 97.81 34 PHE B C 1
ATOM 1556 O O . PHE B 1 34 ? -16.703 -6.562 -3.805 1 97.81 34 PHE B O 1
ATOM 1563 N N . SER B 1 35 ? -18.828 -7.102 -3.379 1 97 35 SER B N 1
ATOM 1564 C CA . SER B 1 35 ? -18.5 -7.902 -2.205 1 97 35 SER B CA 1
ATOM 1565 C C . SER B 1 35 ? -18.656 -9.391 -2.488 1 97 35 SER B C 1
ATOM 1567 O O . SER B 1 35 ? -19.609 -9.797 -3.16 1 97 35 SER B O 1
ATOM 1569 N N . ILE B 1 36 ? -17.688 -10.117 -1.999 1 94.94 36 ILE B N 1
ATOM 1570 C CA . ILE B 1 36 ? -17.703 -11.578 -2.041 1 94.94 36 ILE B CA 1
ATOM 1571 C C . ILE B 1 36 ? -17.531 -12.133 -0.631 1 94.94 36 ILE B C 1
ATOM 1573 O O . ILE B 1 36 ? -16.406 -12.234 -0.135 1 94.94 36 ILE B O 1
ATOM 1577 N N . PRO B 1 37 ? -18.672 -12.523 -0.008 1 96.25 37 PRO B N 1
ATOM 1578 C CA . PRO B 1 37 ? -18.547 -13.031 1.359 1 96.25 37 PRO B CA 1
ATOM 1579 C C . PRO B 1 37 ? -18.047 -14.469 1.408 1 96.25 37 PRO B C 1
ATOM 1581 O O . PRO B 1 37 ? -18.328 -15.266 0.506 1 96.25 37 PRO B O 1
ATOM 1584 N N . ASP B 1 38 ? -17.219 -14.734 2.359 1 96.56 38 ASP B N 1
ATOM 1585 C CA . ASP B 1 38 ? -16.844 -16.078 2.783 1 96.56 38 ASP B CA 1
ATOM 1586 C C . ASP B 1 38 ? -16.188 -16.844 1.641 1 96.56 38 ASP B C 1
ATOM 1588 O O . ASP B 1 38 ? -16.562 -17.969 1.341 1 96.56 38 ASP B O 1
ATOM 1592 N N . VAL B 1 39 ? -15.266 -16.219 1.032 1 95.31 39 VAL B N 1
ATOM 1593 C CA . VAL B 1 39 ? -14.422 -16.906 0.051 1 95.31 39 VAL B CA 1
ATOM 1594 C C . VAL B 1 39 ? -13.539 -17.938 0.75 1 95.31 39 VAL B C 1
ATOM 1596 O O . VAL B 1 39 ? -12.781 -17.594 1.659 1 95.31 39 VAL B O 1
ATOM 1599 N N . HIS B 1 40 ? -13.656 -19.172 0.28 1 95.81 40 HIS B N 1
ATOM 1600 C CA . HIS B 1 40 ? -12.859 -20.25 0.865 1 95.81 40 HIS B CA 1
ATOM 1601 C C . HIS B 1 40 ? -11.672 -20.594 -0.023 1 95.81 40 HIS B C 1
ATOM 1603 O O . HIS B 1 40 ? -11.844 -20.891 -1.206 1 95.81 40 HIS B O 1
ATOM 1609 N N . PHE B 1 41 ? -10.516 -20.422 0.596 1 96.12 41 PHE B N 1
ATOM 1610 C CA . PHE B 1 41 ? -9.273 -20.906 -0.001 1 96.12 41 PHE B CA 1
ATOM 1611 C C . PHE B 1 41 ? -8.828 -22.203 0.649 1 96.12 41 PHE B C 1
ATOM 1613 O O . PHE B 1 41 ? -8.367 -22.219 1.792 1 96.12 41 PHE B O 1
ATOM 1620 N N . GLY B 1 42 ? -8.914 -23.312 -0.159 1 95.75 42 GLY B N 1
ATOM 1621 C CA . GLY B 1 42 ? -8.578 -24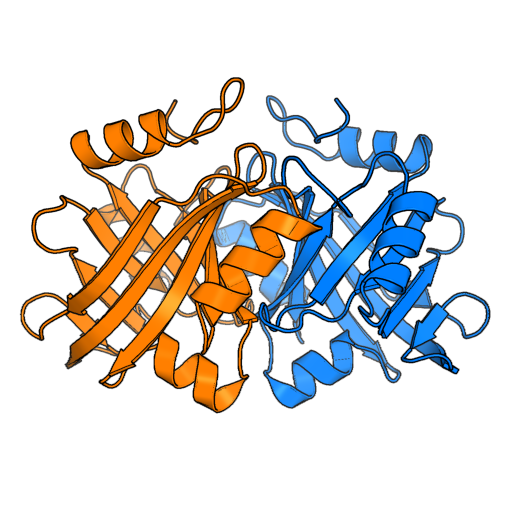.625 0.364 1 95.75 42 GLY B CA 1
ATOM 1622 C C . GLY B 1 42 ? -7.145 -25.031 0.072 1 95.75 42 GLY B C 1
ATOM 1623 O O . GLY B 1 42 ? -6.453 -24.375 -0.711 1 95.75 42 GLY B O 1
ATOM 1624 N N . PRO B 1 43 ? -6.707 -26.031 0.752 1 96.06 43 PRO B N 1
ATOM 1625 C CA . PRO B 1 43 ? -5.312 -26.469 0.668 1 96.06 43 PRO B CA 1
ATOM 1626 C C . PRO B 1 43 ? -4.906 -26.875 -0.745 1 96.06 43 PRO B C 1
ATOM 1628 O O . PRO B 1 43 ? -3.715 -26.969 -1.048 1 96.06 43 PRO B O 1
ATOM 1631 N N . GLU B 1 44 ? -5.836 -27.109 -1.516 1 94.38 44 GLU B N 1
ATOM 1632 C CA . GLU B 1 44 ? -5.527 -27.5 -2.885 1 94.38 44 GLU B CA 1
ATOM 1633 C C . GLU B 1 44 ? -5.188 -26.297 -3.75 1 94.38 44 GLU B C 1
ATOM 1635 O O . GLU B 1 44 ? -4.582 -26.438 -4.812 1 94.38 44 GLU B O 1
ATOM 1640 N N . LEU B 1 45 ? -5.496 -25.141 -3.236 1 93.38 45 LEU B N 1
ATOM 1641 C CA . LEU B 1 45 ? -5.395 -23.984 -4.125 1 93.38 45 LEU B CA 1
ATOM 1642 C C . LEU B 1 45 ? -4.574 -22.875 -3.477 1 93.38 45 LEU B C 1
ATOM 1644 O O . LEU B 1 45 ? -4.328 -21.844 -4.098 1 93.38 45 LEU B O 1
ATOM 1648 N N . CYS B 1 46 ? -4.223 -23.062 -2.324 1 96.38 46 CYS B N 1
ATOM 1649 C CA . CYS B 1 46 ? -3.494 -21.969 -1.68 1 96.38 46 CYS B CA 1
ATOM 1650 C C . CYS B 1 46 ? -2.426 -22.516 -0.738 1 96.38 46 CYS B C 1
ATOM 1652 O O . CYS B 1 46 ? -2.523 -23.641 -0.267 1 96.38 46 CYS B O 1
ATOM 1654 N N . GLU B 1 47 ? -1.396 -21.781 -0.514 1 97.88 47 GLU B N 1
ATOM 1655 C CA . GLU B 1 47 ? -0.256 -22.109 0.339 1 97.88 47 GLU B CA 1
ATOM 1656 C C . GLU B 1 47 ? 0.16 -20.906 1.186 1 97.88 47 GLU B C 1
ATOM 1658 O O . GLU B 1 47 ? -0.024 -19.766 0.777 1 97.88 47 GLU B O 1
ATOM 1663 N N . LEU B 1 48 ? 0.652 -21.172 2.342 1 98.31 48 LEU B N 1
ATOM 1664 C CA . LEU B 1 48 ? 1.279 -20.219 3.26 1 98.31 48 LEU B CA 1
ATOM 1665 C C . LEU B 1 48 ? 2.646 -20.719 3.709 1 98.31 48 LEU B C 1
ATOM 1667 O O . LEU B 1 48 ? 2.742 -21.75 4.383 1 98.31 48 LEU B O 1
ATOM 1671 N N . ARG B 1 49 ? 3.697 -20 3.357 1 97.44 49 ARG B N 1
ATOM 1672 C CA . ARG B 1 49 ? 5.086 -20.328 3.664 1 97.44 49 ARG B CA 1
ATOM 1673 C C . ARG B 1 49 ? 5.406 -21.766 3.301 1 97.44 49 ARG B C 1
ATOM 1675 O O . ARG B 1 49 ? 5.973 -22.516 4.109 1 97.44 49 ARG B O 1
ATOM 1682 N N . GLY B 1 50 ? 4.988 -22.094 2.094 1 95.81 50 GLY B N 1
ATOM 1683 C CA . GLY B 1 50 ? 5.363 -23.375 1.509 1 95.81 50 GLY B CA 1
ATOM 1684 C C . GLY B 1 50 ? 4.461 -24.516 1.94 1 95.81 50 GLY B C 1
ATOM 1685 O O . GLY B 1 50 ? 4.602 -25.641 1.461 1 95.81 50 GLY B O 1
ATOM 1686 N N . ALA B 1 51 ? 3.525 -24.344 2.746 1 97.94 51 ALA B N 1
ATOM 1687 C CA . ALA B 1 51 ? 2.598 -25.375 3.195 1 97.94 51 ALA B CA 1
ATOM 1688 C C . ALA B 1 51 ? 1.176 -25.078 2.73 1 97.94 51 ALA B C 1
ATOM 1690 O O . ALA B 1 51 ? 0.794 -23.922 2.592 1 97.94 51 ALA B O 1
ATOM 1691 N N . PRO B 1 52 ? 0.479 -26.188 2.561 1 97.88 52 PRO B N 1
ATOM 1692 C CA . PRO B 1 52 ? -0.926 -25.953 2.219 1 97.88 52 PRO B CA 1
ATOM 1693 C C . PRO B 1 52 ? -1.646 -25.094 3.262 1 97.88 52 PRO B C 1
ATOM 1695 O O . PRO B 1 52 ? -1.397 -25.25 4.461 1 97.88 52 PRO B O 1
ATOM 1698 N N . ALA B 1 53 ? -2.467 -24.297 2.787 1 98.06 53 ALA B N 1
ATOM 1699 C CA . ALA B 1 53 ? -3.238 -23.422 3.664 1 98.06 53 ALA B CA 1
ATOM 1700 C C . ALA B 1 53 ? -4.738 -23.656 3.498 1 98.06 53 ALA B C 1
ATOM 1702 O O . ALA B 1 53 ? -5.176 -24.203 2.48 1 98.06 53 ALA B O 1
ATOM 1703 N N . ASP B 1 54 ? -5.523 -23.359 4.523 1 98.06 54 ASP B N 1
ATOM 1704 C CA . ASP B 1 54 ? -6.977 -23.484 4.586 1 98.06 54 ASP B CA 1
ATOM 1705 C C . ASP B 1 54 ? -7.594 -22.344 5.402 1 98.06 54 ASP B C 1
ATOM 1707 O O . ASP B 1 54 ? -7.516 -22.359 6.633 1 98.06 54 ASP B O 1
ATOM 1711 N N . TYR B 1 55 ? -8.164 -21.422 4.645 1 97.88 55 TYR B N 1
ATOM 1712 C CA . TYR B 1 55 ? -8.703 -20.266 5.352 1 97.88 55 TYR B CA 1
ATOM 1713 C C . TYR B 1 55 ? -9.883 -19.656 4.59 1 97.88 55 TYR B C 1
ATOM 1715 O O . TYR B 1 55 ? -10.102 -19.984 3.42 1 97.88 55 TYR B O 1
ATOM 1723 N N . THR B 1 56 ? -10.688 -18.922 5.238 1 98.06 56 THR B N 1
ATOM 1724 C CA . THR B 1 56 ? -11.836 -18.219 4.688 1 98.06 56 THR B CA 1
ATOM 1725 C C . THR B 1 56 ? -11.734 -16.719 4.953 1 98.06 56 THR B C 1
ATOM 1727 O O . THR B 1 56 ? -11.359 -16.312 6.051 1 98.06 56 THR B O 1
ATOM 1730 N N . ILE B 1 57 ? -12.07 -15.969 3.906 1 97.88 57 ILE B N 1
ATOM 1731 C CA . ILE B 1 57 ? -12.094 -14.523 4.059 1 97.88 57 ILE B CA 1
ATOM 1732 C C . ILE B 1 57 ? -13.352 -13.953 3.408 1 97.88 57 ILE B C 1
ATOM 1734 O O . ILE B 1 57 ? -13.977 -14.617 2.576 1 97.88 57 ILE B O 1
ATOM 1738 N N . SER B 1 58 ? -13.781 -12.812 3.84 1 98.44 58 SER B N 1
ATOM 1739 C CA . SER B 1 58 ? -14.688 -11.961 3.078 1 98.44 58 SER B CA 1
ATOM 1740 C C . SER B 1 58 ? -13.938 -10.797 2.43 1 98.44 58 SER B C 1
ATOM 1742 O O . SER B 1 58 ? -13.023 -10.227 3.031 1 98.44 58 SER B O 1
ATOM 1744 N N . VAL B 1 59 ? -14.367 -10.445 1.216 1 98.12 59 VAL B N 1
ATOM 1745 C CA . VAL B 1 59 ? -13.664 -9.43 0.433 1 98.12 59 VAL B CA 1
ATOM 1746 C C . VAL B 1 59 ? -14.656 -8.391 -0.08 1 98.12 59 VAL B C 1
ATOM 1748 O O . VAL B 1 59 ? -15.805 -8.719 -0.374 1 98.12 59 VAL B O 1
ATOM 1751 N N . ALA B 1 60 ? -14.273 -7.191 -0.176 1 98.62 60 ALA B N 1
ATOM 1752 C CA . ALA B 1 60 ? -14.977 -6.113 -0.866 1 98.62 60 ALA B CA 1
ATOM 1753 C C . ALA B 1 60 ? -14.016 -5.289 -1.717 1 98.62 60 ALA B C 1
ATOM 1755 O O . ALA B 1 60 ? -12.945 -4.902 -1.253 1 98.62 60 ALA B O 1
ATOM 1756 N N . LEU B 1 61 ? -14.438 -5.094 -2.932 1 98.44 61 LEU B N 1
ATOM 1757 C CA . LEU B 1 61 ? -13.625 -4.32 -3.869 1 98.44 61 LEU B CA 1
ATOM 1758 C C . LEU B 1 61 ? -14.312 -3 -4.215 1 98.44 61 LEU B C 1
ATOM 1760 O O . LEU B 1 61 ? -15.492 -2.979 -4.555 1 98.44 61 LEU B O 1
ATOM 1764 N N . GLY B 1 62 ? -13.648 -1.928 -4.102 1 98.38 62 GLY B N 1
ATOM 1765 C CA . GLY B 1 62 ? -14.07 -0.591 -4.492 1 98.38 62 GLY B CA 1
ATOM 1766 C C . GLY B 1 62 ? -12.977 0.196 -5.191 1 98.38 62 GLY B C 1
ATOM 1767 O O . GLY B 1 62 ? -11.875 -0.314 -5.398 1 98.38 62 GLY B O 1
ATOM 1768 N N . TYR B 1 63 ? -13.32 1.417 -5.598 1 98.25 63 TYR B N 1
ATOM 1769 C CA . TYR B 1 63 ? -12.359 2.273 -6.277 1 98.25 63 TYR B CA 1
ATOM 1770 C C . TYR B 1 63 ? -12.375 3.684 -5.699 1 98.25 63 TYR B C 1
ATOM 1772 O O . TYR B 1 63 ? -13.445 4.273 -5.52 1 98.25 63 TYR B O 1
ATOM 1780 N N . ALA B 1 64 ? -11.281 4.223 -5.367 1 97.5 64 ALA B N 1
ATOM 1781 C CA . ALA B 1 64 ? -11.047 5.652 -5.176 1 97.5 64 ALA B CA 1
ATOM 1782 C C . ALA B 1 64 ? -10.453 6.289 -6.43 1 97.5 64 ALA B C 1
ATOM 1784 O O . ALA B 1 64 ? -9.25 6.18 -6.676 1 97.5 64 ALA B O 1
ATOM 1785 N N . GLY B 1 65 ? -11.242 7.008 -7.199 1 94.56 65 GLY B N 1
ATOM 1786 C CA . GLY B 1 65 ? -10.812 7.297 -8.555 1 94.56 65 GLY B CA 1
ATOM 1787 C C . GLY B 1 65 ? -10.461 6.055 -9.352 1 94.56 65 GLY B C 1
ATOM 1788 O O . GLY B 1 65 ? -11.258 5.117 -9.438 1 94.56 65 GLY B O 1
ATOM 1789 N N . GLY B 1 66 ? -9.289 5.996 -9.883 1 94.62 66 GLY B N 1
ATOM 1790 C CA . GLY B 1 66 ? -8.867 4.848 -10.672 1 94.62 66 GLY B CA 1
ATOM 1791 C C . GLY B 1 66 ? -8.125 3.805 -9.852 1 94.62 66 GLY B C 1
ATOM 1792 O O . GLY B 1 66 ? -7.727 2.764 -10.383 1 94.62 66 GLY B O 1
ATOM 1793 N N . GLN B 1 67 ? -7.934 4.027 -8.578 1 97.31 67 GLN B N 1
ATOM 1794 C CA . GLN B 1 67 ? -7.199 3.111 -7.711 1 97.31 67 GLN B CA 1
ATOM 1795 C C . GLN B 1 67 ? -8.125 2.064 -7.102 1 97.31 67 GLN B C 1
ATOM 1797 O O . GLN B 1 67 ? -9.023 2.398 -6.328 1 97.31 67 GLN B O 1
ATOM 1802 N N . GLN B 1 68 ? -7.949 0.827 -7.387 1 98.5 68 GLN B N 1
ATOM 1803 C CA . GLN B 1 68 ? -8.758 -0.213 -6.758 1 98.5 68 GLN B CA 1
ATOM 1804 C C . GLN B 1 68 ? -8.375 -0.396 -5.293 1 98.5 68 GLN B C 1
ATOM 1806 O O . GLN B 1 68 ? -7.191 -0.398 -4.949 1 98.5 68 GLN B O 1
ATOM 1811 N N . LEU B 1 69 ? -9.312 -0.543 -4.48 1 98.75 69 LEU B N 1
ATOM 1812 C CA . LEU B 1 69 ? -9.195 -0.863 -3.061 1 98.75 69 LEU B CA 1
ATOM 1813 C C . LEU B 1 69 ? -9.773 -2.244 -2.766 1 98.75 69 LEU B C 1
ATOM 1815 O O . LEU B 1 69 ? -10.828 -2.602 -3.287 1 98.75 69 LEU B O 1
ATOM 1819 N N . GLU B 1 70 ? -9.125 -2.943 -1.939 1 98.75 70 GLU B N 1
ATOM 1820 C CA . GLU B 1 70 ? -9.602 -4.234 -1.448 1 98.75 70 GLU B CA 1
ATOM 1821 C C . GLU B 1 70 ? -9.672 -4.25 0.076 1 98.75 70 GLU B C 1
ATOM 1823 O O . GLU B 1 70 ? -8.695 -3.926 0.752 1 98.75 70 GLU B O 1
ATOM 1828 N N . LEU B 1 71 ? -10.828 -4.551 0.617 1 98.81 71 LEU B N 1
ATOM 1829 C CA . LEU B 1 71 ? -11.008 -4.859 2.031 1 98.81 71 LEU B CA 1
ATOM 1830 C C . LEU B 1 71 ? -11.102 -6.367 2.25 1 98.81 71 LEU B C 1
ATOM 1832 O O . LEU B 1 71 ? -11.836 -7.055 1.546 1 98.81 71 LEU B O 1
ATOM 1836 N N . ILE B 1 72 ? -10.312 -6.855 3.201 1 98.81 72 ILE B N 1
ATOM 1837 C CA . ILE B 1 72 ? -10.289 -8.281 3.525 1 98.81 72 ILE B CA 1
ATOM 1838 C C . ILE B 1 72 ? -10.617 -8.477 5.004 1 98.81 72 ILE B C 1
ATOM 1840 O O . ILE B 1 72 ? -9.961 -7.898 5.875 1 98.81 72 ILE B O 1
ATOM 1844 N N . GLU B 1 73 ? -11.609 -9.203 5.324 1 98.88 73 GLU B N 1
ATOM 1845 C CA . GLU B 1 73 ? -11.93 -9.656 6.676 1 98.88 73 GLU B CA 1
ATOM 1846 C C . GLU B 1 73 ? -11.672 -11.156 6.832 1 98.88 73 GLU B C 1
ATOM 1848 O O . GLU B 1 73 ? -12.375 -11.977 6.238 1 98.88 73 GLU B O 1
ATOM 1853 N N . PRO B 1 74 ? -10.641 -11.477 7.617 1 98.69 74 PRO B N 1
ATOM 1854 C CA . PRO B 1 74 ? -10.477 -12.906 7.891 1 98.69 74 PRO B CA 1
ATOM 1855 C C . PRO B 1 74 ? -11.664 -13.508 8.648 1 98.69 74 PRO B C 1
ATOM 1857 O O . PRO B 1 74 ? -12.156 -12.906 9.602 1 98.69 74 PRO B O 1
ATOM 1860 N N . ARG B 1 75 ? -12.047 -14.703 8.211 1 98.44 75 ARG B N 1
ATOM 1861 C CA . ARG B 1 75 ? -13.227 -15.344 8.781 1 98.44 75 ARG B CA 1
ATOM 1862 C C . ARG B 1 75 ? -12.867 -16.688 9.414 1 98.44 75 ARG B C 1
ATOM 1864 O O . ARG B 1 75 ? -13.672 -17.266 10.141 1 98.44 75 ARG B O 1
ATOM 1871 N N . GLY B 1 76 ? -11.672 -17.156 9.164 1 98.12 76 GLY B N 1
ATOM 1872 C CA . GLY B 1 76 ? -11.219 -18.406 9.766 1 98.12 76 GLY B CA 1
ATOM 1873 C C . GLY B 1 76 ? -9.984 -18.969 9.094 1 98.12 76 GLY B C 1
ATOM 1874 O O . GLY B 1 76 ? -9.812 -18.828 7.879 1 98.12 76 GLY B O 1
ATOM 1875 N N . GLY B 1 77 ? -9.188 -19.641 9.914 1 98.06 77 GLY B N 1
ATOM 1876 C CA . GLY B 1 77 ? -7.984 -20.281 9.398 1 98.06 77 GLY B CA 1
ATOM 1877 C C . GLY B 1 77 ? -6.758 -19.391 9.469 1 98.06 77 GLY B C 1
ATOM 1878 O O . GLY B 1 77 ? -6.879 -18.156 9.508 1 98.06 77 GLY B O 1
ATOM 1879 N N . ALA B 1 78 ? -5.586 -20.062 9.445 1 97.5 78 ALA B N 1
ATOM 1880 C CA . ALA B 1 78 ? -4.32 -19.328 9.438 1 97.5 78 ALA B CA 1
ATOM 1881 C C . ALA B 1 78 ? -4.051 -18.719 8.062 1 97.5 78 ALA B C 1
ATOM 1883 O O . ALA B 1 78 ? -4.172 -19.391 7.039 1 97.5 78 ALA B O 1
ATOM 1884 N N . SER B 1 79 ? -3.75 -17.5 8.016 1 97.88 79 SER B N 1
ATOM 1885 C CA . SER B 1 79 ? -3.473 -16.75 6.801 1 97.88 79 SER B CA 1
ATOM 1886 C C . SER B 1 79 ? -2.625 -15.516 7.094 1 97.88 79 SER B C 1
ATOM 1888 O O . SER B 1 79 ? -2.465 -15.133 8.25 1 97.88 79 SER B O 1
ATOM 1890 N N . LEU B 1 80 ? -2.098 -14.93 6.059 1 97.75 80 LEU B N 1
ATOM 1891 C CA . LEU B 1 80 ? -1.349 -13.688 6.207 1 97.75 80 LEU B CA 1
ATOM 1892 C C . LEU B 1 80 ? -2.236 -12.586 6.773 1 97.75 80 LEU B C 1
ATOM 1894 O O . LEU B 1 80 ? -1.757 -11.711 7.496 1 97.75 80 LEU B O 1
ATOM 1898 N N . TYR B 1 81 ? -3.463 -12.656 6.414 1 98.5 81 TYR B N 1
ATOM 1899 C CA . TYR B 1 81 ? -4.41 -11.633 6.848 1 98.5 81 TYR B CA 1
ATOM 1900 C C . TYR B 1 81 ? -4.699 -11.758 8.336 1 98.5 81 TYR B C 1
ATOM 1902 O O . TYR B 1 81 ? -4.672 -10.758 9.062 1 98.5 81 TYR B O 1
ATOM 1910 N N . ALA B 1 82 ? -4.984 -13.016 8.773 1 98.5 82 ALA B N 1
ATOM 1911 C CA . ALA B 1 82 ? -5.215 -13.25 10.195 1 98.5 82 ALA B CA 1
ATOM 1912 C C . ALA B 1 82 ? -3.982 -12.875 11.016 1 98.5 82 ALA B C 1
ATOM 1914 O O . ALA B 1 82 ? -4.105 -12.289 12.094 1 98.5 82 ALA B O 1
ATOM 1915 N N . GLU B 1 83 ? -2.818 -13.172 10.547 1 97.75 83 GLU B N 1
ATOM 1916 C CA . GLU B 1 83 ? -1.569 -12.828 11.219 1 97.75 83 GLU B CA 1
ATOM 1917 C C . GLU B 1 83 ? -1.399 -11.32 11.336 1 97.75 83 GLU B C 1
ATOM 1919 O O . GLU B 1 83 ? -0.949 -10.82 12.367 1 97.75 83 GLU B O 1
ATOM 1924 N N . HIS B 1 84 ? -1.721 -10.648 10.258 1 97.06 84 HIS B N 1
ATOM 1925 C CA . HIS B 1 84 ? -1.629 -9.195 10.266 1 97.06 84 HIS B CA 1
ATOM 1926 C C . HIS B 1 84 ? -2.527 -8.586 11.336 1 97.06 84 HIS B C 1
ATOM 1928 O O . HIS B 1 84 ? -2.092 -7.723 12.094 1 97.06 84 HIS B O 1
ATOM 1934 N N . LEU B 1 85 ? -3.75 -9.055 11.375 1 97.19 85 LEU B N 1
ATOM 1935 C CA . LEU B 1 85 ? -4.695 -8.531 12.359 1 97.19 85 LEU B CA 1
ATOM 1936 C C . LEU B 1 85 ? -4.203 -8.781 13.781 1 97.19 85 LEU B C 1
ATOM 1938 O O . LEU B 1 85 ? -4.312 -7.91 14.641 1 97.19 85 LEU B O 1
ATOM 1942 N N . GLU B 1 86 ? -3.691 -9.961 14 1 96.25 86 GLU B N 1
ATOM 1943 C CA . GLU B 1 86 ? -3.199 -10.328 15.32 1 96.25 86 GLU B CA 1
ATOM 1944 C C . GLU B 1 86 ? -1.995 -9.477 15.719 1 96.25 86 GLU B C 1
ATOM 1946 O O . GLU B 1 86 ? -1.896 -9.023 16.859 1 96.25 86 GLU B O 1
ATOM 1951 N N . ARG B 1 87 ? -1.108 -9.211 14.82 1 93.88 87 ARG B N 1
ATOM 1952 C CA . ARG B 1 87 ? 0.161 -8.555 15.109 1 93.88 87 ARG B CA 1
ATOM 1953 C C . ARG B 1 87 ? -0.007 -7.039 15.156 1 93.88 87 ARG B C 1
ATOM 1955 O O . ARG B 1 87 ? 0.576 -6.371 16.016 1 93.88 87 ARG B O 1
ATOM 1962 N N . ALA B 1 88 ? -0.825 -6.488 14.234 1 93.62 88 ALA B N 1
ATOM 1963 C CA . ALA B 1 88 ? -0.784 -5.043 14.031 1 93.62 88 ALA B CA 1
ATOM 1964 C C . ALA B 1 88 ? -2.18 -4.434 14.133 1 93.62 88 ALA B C 1
ATOM 1966 O O . ALA B 1 88 ? -2.33 -3.211 14.164 1 93.62 88 ALA B O 1
ATOM 1967 N N . GLY B 1 89 ? -3.246 -5.328 14.234 1 95.88 89 GLY B N 1
ATOM 1968 C CA . GLY B 1 89 ? -4.602 -4.816 14.133 1 95.88 89 GLY B CA 1
ATOM 1969 C C . GLY B 1 89 ? -5 -4.445 12.719 1 95.88 89 GLY B C 1
ATOM 1970 O O . GLY B 1 89 ? -4.336 -4.84 11.758 1 95.88 89 GLY B O 1
ATOM 1971 N N . ALA B 1 90 ? -6.145 -3.771 12.57 1 97.88 90 ALA B N 1
ATOM 1972 C CA . ALA B 1 90 ? -6.641 -3.35 11.266 1 97.88 90 ALA B CA 1
ATOM 1973 C C . ALA B 1 90 ? -5.641 -2.426 10.57 1 97.88 90 ALA B C 1
ATOM 1975 O O . ALA B 1 90 ? -4.977 -1.618 11.227 1 97.88 90 ALA B O 1
ATOM 1976 N N . GLY B 1 91 ? -5.562 -2.496 9.25 1 97.94 91 GLY B N 1
ATOM 1977 C CA . GLY B 1 91 ? -4.723 -1.524 8.57 1 97.94 91 GLY B CA 1
ATOM 1978 C C . GLY B 1 91 ? -4.316 -1.961 7.172 1 97.94 91 GLY B C 1
ATOM 1979 O O . GLY B 1 91 ? -4.766 -3 6.688 1 97.94 91 GLY B O 1
ATOM 1980 N N . LEU B 1 92 ? -3.51 -1.155 6.492 1 98.31 92 LEU B N 1
ATOM 1981 C CA . LEU B 1 92 ? -2.92 -1.432 5.188 1 98.31 92 LEU B CA 1
ATOM 1982 C C . LEU B 1 92 ? -2 -2.646 5.254 1 98.31 92 LEU B C 1
ATOM 1984 O O . LEU B 1 92 ? -1.103 -2.707 6.098 1 98.31 92 LEU B O 1
ATOM 1988 N N . HIS B 1 93 ? -2.264 -3.5 4.375 1 98.44 93 HIS B N 1
ATOM 1989 C CA . HIS B 1 93 ? -1.574 -4.785 4.398 1 98.44 93 HIS B CA 1
ATOM 1990 C C . HIS B 1 93 ? -0.616 -4.914 3.217 1 98.44 93 HIS B C 1
ATOM 1992 O O . HIS B 1 93 ? 0.533 -5.328 3.389 1 98.44 93 HIS B O 1
ATOM 1998 N N . HIS B 1 94 ? -1.082 -4.516 1.994 1 98.81 94 HIS B N 1
ATOM 1999 C CA . HIS B 1 94 ? -0.25 -4.75 0.82 1 98.81 94 HIS B CA 1
ATOM 2000 C C . HIS B 1 94 ? -0.626 -3.809 -0.32 1 98.81 94 HIS B C 1
ATOM 2002 O O . HIS B 1 94 ? -1.673 -3.16 -0.274 1 98.81 94 HIS B O 1
ATOM 2008 N N . VAL B 1 95 ? 0.291 -3.75 -1.278 1 98.69 95 VAL B N 1
ATOM 2009 C CA . VAL B 1 95 ? 0.014 -3.242 -2.619 1 98.69 95 VAL B CA 1
ATOM 2010 C C . VAL B 1 95 ? 0.136 -4.375 -3.635 1 98.69 95 VAL B C 1
ATOM 2012 O O . VAL B 1 95 ? 0.834 -5.363 -3.393 1 98.69 95 VAL B O 1
ATOM 2015 N N . ALA B 1 96 ? -0.519 -4.191 -4.734 1 98.75 96 ALA B N 1
ATOM 2016 C CA . ALA B 1 96 ? -0.492 -5.258 -5.73 1 98.75 96 ALA B CA 1
ATOM 2017 C C . ALA B 1 96 ? -0.202 -4.699 -7.121 1 98.75 96 ALA B C 1
ATOM 2019 O O . ALA B 1 96 ? -0.67 -3.613 -7.473 1 98.75 96 ALA B O 1
ATOM 2020 N N . TRP B 1 97 ? 0.533 -5.422 -7.859 1 98.44 97 TRP B N 1
ATOM 2021 C CA . TRP B 1 97 ? 0.755 -5.207 -9.289 1 98.44 97 TRP B CA 1
ATOM 2022 C C . TRP B 1 97 ? 0.175 -6.352 -10.109 1 98.44 97 TRP B C 1
ATOM 2024 O O . TRP B 1 97 ? 0.011 -7.465 -9.602 1 98.44 97 TRP B O 1
ATOM 2034 N N . VAL B 1 98 ? -0.15 -6.008 -11.305 1 97.94 98 VAL B N 1
ATOM 2035 C CA . VAL B 1 98 ? -0.449 -7 -12.328 1 97.94 98 VAL B CA 1
ATOM 2036 C C . VAL B 1 98 ? 0.658 -7.008 -13.383 1 97.94 98 VAL B C 1
ATOM 2038 O O . VAL B 1 98 ? 0.595 -6.262 -14.359 1 97.94 98 VAL B O 1
ATOM 2041 N N . PRO B 1 99 ? 1.679 -7.832 -13.117 1 97.19 99 PRO B N 1
ATOM 2042 C CA . PRO B 1 99 ? 2.766 -7.855 -14.102 1 97.19 99 PRO B CA 1
ATOM 2043 C C . PRO B 1 99 ? 2.328 -8.406 -15.453 1 97.19 99 PRO B C 1
ATOM 2045 O O . PRO B 1 99 ? 1.42 -9.234 -15.523 1 97.19 99 PRO B O 1
ATOM 2048 N N . GLU B 1 100 ? 2.992 -7.898 -16.469 1 94.5 100 GLU B N 1
ATOM 2049 C CA . GLU B 1 100 ? 2.748 -8.445 -17.797 1 94.5 100 GLU B CA 1
ATOM 2050 C C . GLU B 1 100 ? 3.094 -9.93 -17.859 1 94.5 100 GLU B C 1
ATOM 2052 O O . GLU B 1 100 ? 2.373 -10.719 -18.484 1 94.5 100 GLU B O 1
ATOM 2057 N N . ASP B 1 101 ? 4.18 -10.266 -17.297 1 96.88 101 ASP B N 1
ATOM 2058 C CA . ASP B 1 101 ? 4.645 -11.648 -17.203 1 96.88 101 ASP B CA 1
ATOM 2059 C C . ASP B 1 101 ? 4.699 -12.109 -15.75 1 96.88 101 ASP B C 1
ATOM 2061 O O . ASP B 1 101 ? 5.746 -12.016 -15.102 1 96.88 101 ASP B O 1
ATOM 2065 N N . TYR B 1 102 ? 3.58 -12.727 -15.367 1 97.81 102 TYR B N 1
ATOM 2066 C CA . TYR B 1 102 ? 3.42 -13.164 -13.984 1 97.81 102 TYR B CA 1
ATOM 2067 C C . TYR B 1 102 ? 4.473 -14.203 -13.609 1 97.81 102 TYR B C 1
ATOM 2069 O O . TYR B 1 102 ? 5.168 -14.055 -12.602 1 97.81 102 TYR B O 1
ATOM 2077 N N . ASP B 1 103 ? 4.598 -15.203 -14.398 1 98.06 103 ASP B N 1
ATOM 2078 C CA . ASP B 1 103 ? 5.555 -16.266 -14.109 1 98.06 103 ASP B CA 1
ATOM 2079 C C . ASP B 1 103 ? 6.988 -15.734 -14.125 1 98.06 103 ASP B C 1
ATOM 2081 O O . ASP B 1 103 ? 7.801 -16.109 -13.281 1 98.06 103 ASP B O 1
ATOM 2085 N N . GLY B 1 104 ? 7.281 -14.906 -15.062 1 98.5 104 GLY B N 1
ATOM 2086 C CA . GLY B 1 104 ? 8.594 -14.281 -15.102 1 98.5 104 GLY B CA 1
ATOM 2087 C C . GLY B 1 104 ? 8.891 -13.438 -13.883 1 98.5 104 GLY B C 1
ATOM 2088 O O . GLY B 1 104 ? 10.023 -13.422 -13.391 1 98.5 104 GLY B O 1
ATOM 2089 N N . ALA B 1 105 ? 7.906 -12.734 -13.414 1 98.62 105 ALA B N 1
ATOM 2090 C CA . ALA B 1 105 ? 8.07 -11.93 -12.203 1 98.62 105 ALA B CA 1
ATOM 2091 C C . ALA B 1 105 ? 8.383 -12.82 -11 1 98.62 105 ALA B C 1
ATOM 2093 O O . ALA B 1 105 ? 9.242 -12.484 -10.18 1 98.62 105 ALA B O 1
ATOM 2094 N N . LEU B 1 106 ? 7.684 -13.938 -10.867 1 98.38 106 LEU B N 1
ATOM 2095 C CA . LEU B 1 106 ? 7.938 -14.867 -9.766 1 98.38 106 LEU B CA 1
ATOM 2096 C C . LEU B 1 106 ? 9.336 -15.461 -9.867 1 98.38 106 LEU B C 1
ATOM 2098 O O . LEU B 1 106 ? 10.016 -15.641 -8.859 1 98.38 106 LEU B O 1
ATOM 2102 N N . ASP B 1 107 ? 9.75 -15.742 -11.047 1 98.44 107 ASP B N 1
ATOM 2103 C CA . ASP B 1 107 ? 11.102 -16.25 -11.242 1 98.44 107 ASP B CA 1
ATOM 2104 C C . ASP B 1 107 ? 12.141 -15.227 -10.82 1 98.44 107 ASP B C 1
ATOM 2106 O O . ASP B 1 107 ? 13.148 -15.57 -10.195 1 98.44 107 ASP B O 1
ATOM 2110 N N . GLU B 1 108 ? 11.891 -14.07 -11.172 1 98.19 108 GLU B N 1
ATOM 2111 C CA . GLU B 1 108 ? 12.797 -12.992 -10.781 1 98.19 108 GLU B CA 1
ATOM 2112 C C . GLU B 1 108 ? 12.852 -12.844 -9.266 1 98.19 108 GLU B C 1
ATOM 2114 O O . GLU B 1 108 ? 13.922 -12.625 -8.695 1 98.19 108 GLU B O 1
ATOM 2119 N N . ALA B 1 109 ? 11.742 -12.867 -8.656 1 98.12 109 ALA B N 1
ATOM 2120 C CA . ALA B 1 109 ? 11.695 -12.789 -7.199 1 98.12 109 ALA B CA 1
ATOM 2121 C C . ALA B 1 109 ? 12.523 -13.898 -6.562 1 98.12 109 ALA B C 1
ATOM 2123 O O . ALA B 1 109 ? 13.328 -13.648 -5.668 1 98.12 109 ALA B O 1
ATOM 2124 N N . ARG B 1 110 ? 12.297 -15.117 -7.035 1 97.62 110 ARG B N 1
ATOM 2125 C CA . ARG B 1 110 ? 13.047 -16.266 -6.516 1 97.62 110 ARG B CA 1
ATOM 2126 C C . ARG B 1 110 ? 14.547 -16.078 -6.73 1 97.62 110 ARG B C 1
ATOM 2128 O O . ARG B 1 110 ? 15.344 -16.328 -5.828 1 97.62 110 ARG B O 1
ATOM 2135 N N . ALA B 1 111 ? 14.961 -15.586 -7.91 1 97.56 111 ALA B N 1
ATOM 2136 C CA . ALA B 1 111 ? 16.359 -15.375 -8.242 1 97.56 111 ALA B CA 1
ATOM 2137 C C . ALA B 1 111 ? 16.984 -14.32 -7.336 1 97.56 111 ALA B C 1
ATOM 2139 O O . ALA B 1 111 ? 18.172 -14.391 -7.016 1 97.56 111 ALA B O 1
ATOM 2140 N N . ALA B 1 112 ? 16.156 -13.469 -6.895 1 97 112 ALA B N 1
ATOM 2141 C CA . ALA B 1 112 ? 16.625 -12.383 -6.039 1 97 112 ALA B CA 1
ATOM 2142 C C . ALA B 1 112 ? 16.609 -12.789 -4.57 1 97 112 ALA B C 1
ATOM 2144 O O . ALA B 1 112 ? 16.938 -11.992 -3.693 1 97 112 ALA B O 1
ATOM 2145 N N . GLY B 1 113 ? 16.156 -13.922 -4.289 1 97.25 113 GLY B N 1
ATOM 2146 C CA . GLY B 1 113 ? 16.125 -14.414 -2.92 1 97.25 113 GLY B CA 1
ATOM 2147 C C . GLY B 1 113 ? 14.945 -13.891 -2.127 1 97.25 113 GLY B C 1
ATOM 2148 O O . GLY B 1 113 ? 14.953 -13.93 -0.894 1 97.25 113 GLY B O 1
ATOM 2149 N N . ILE B 1 114 ? 13.961 -13.422 -2.82 1 97.81 114 ILE B N 1
ATOM 2150 C CA . ILE B 1 114 ? 12.758 -12.93 -2.154 1 97.81 114 ILE B CA 1
ATOM 2151 C C . ILE B 1 114 ? 11.797 -14.094 -1.906 1 97.81 114 ILE B C 1
ATOM 2153 O O . ILE B 1 114 ? 11.445 -14.82 -2.834 1 97.81 114 ILE B O 1
ATOM 2157 N N . GLU B 1 115 ? 11.43 -14.211 -0.712 1 97.94 115 GLU B N 1
ATOM 2158 C CA . GLU B 1 115 ? 10.508 -15.289 -0.348 1 97.94 115 GLU B CA 1
ATOM 2159 C C . GLU B 1 115 ? 9.102 -15.023 -0.876 1 97.94 115 GLU B C 1
ATOM 2161 O O . GLU B 1 115 ? 8.578 -13.914 -0.722 1 97.94 115 GLU B O 1
ATOM 2166 N N . ILE B 1 116 ? 8.531 -15.992 -1.504 1 98 116 ILE B N 1
ATOM 2167 C CA . ILE B 1 116 ? 7.102 -16.016 -1.774 1 98 116 ILE B CA 1
ATOM 2168 C C . ILE B 1 116 ? 6.355 -16.578 -0.571 1 98 116 ILE B C 1
ATOM 2170 O O . ILE B 1 116 ? 6.363 -17.797 -0.348 1 98 116 ILE B O 1
ATOM 2174 N N . VAL B 1 117 ? 5.676 -15.766 0.212 1 98.5 117 VAL B N 1
ATOM 2175 C CA . VAL B 1 117 ? 5.203 -16.141 1.541 1 98.5 117 VAL B CA 1
ATOM 2176 C C . VAL B 1 117 ? 3.832 -16.797 1.435 1 98.5 117 VAL B C 1
ATOM 2178 O O . VAL B 1 117 ? 3.447 -17.594 2.301 1 98.5 117 VAL B O 1
ATOM 2181 N N . ALA B 1 118 ? 3.053 -16.516 0.359 1 98.5 118 ALA B N 1
ATOM 2182 C CA . ALA B 1 118 ? 1.729 -17.094 0.128 1 98.5 118 ALA B CA 1
ATOM 2183 C C . ALA B 1 118 ? 1.361 -17.047 -1.353 1 98.5 118 ALA B C 1
ATOM 2185 O O . ALA B 1 118 ? 1.855 -16.188 -2.094 1 98.5 118 ALA B O 1
ATOM 2186 N N . ARG B 1 119 ? 0.639 -17.875 -1.683 1 97.44 119 ARG B N 1
ATOM 2187 C CA . ARG B 1 119 ? 0.099 -17.922 -3.039 1 97.44 119 ARG B CA 1
ATOM 2188 C C . ARG B 1 119 ? -1.25 -18.625 -3.074 1 97.44 119 ARG B C 1
ATOM 2190 O O . ARG B 1 119 ? -1.596 -19.359 -2.145 1 97.44 119 ARG B O 1
ATOM 2197 N N . GLY B 1 120 ? -1.966 -18.266 -4.125 1 96.81 120 GLY B N 1
ATOM 2198 C CA . GLY B 1 120 ? -3.252 -18.922 -4.289 1 96.81 120 GLY B CA 1
ATOM 2199 C C . GLY B 1 120 ? -3.945 -18.562 -5.59 1 96.81 120 GLY B C 1
ATOM 2200 O O . GLY B 1 120 ? -3.445 -17.734 -6.355 1 96.81 120 GLY B O 1
ATOM 2201 N N . LYS B 1 121 ? -5 -19.344 -5.812 1 94.25 121 LYS B N 1
ATOM 2202 C CA . LYS B 1 121 ? -5.906 -19.141 -6.938 1 94.25 121 LYS B CA 1
ATOM 2203 C C . LYS B 1 121 ? -7.344 -18.953 -6.461 1 94.25 121 LYS B C 1
ATOM 2205 O O . LYS B 1 121 ? -7.785 -19.609 -5.523 1 94.25 121 LYS B O 1
ATOM 2210 N N . PHE B 1 122 ? -7.941 -17.938 -7.031 1 86.69 122 PHE B N 1
ATOM 2211 C CA . PHE B 1 122 ? -9.367 -17.828 -6.766 1 86.69 122 PHE B CA 1
ATOM 2212 C C . PHE B 1 122 ? -10.148 -18.906 -7.512 1 86.69 122 PHE B C 1
ATOM 2214 O O . PHE B 1 122 ? -10.008 -19.047 -8.727 1 86.69 122 PHE B O 1
ATOM 2221 N N . PRO B 1 123 ? -10.875 -19.594 -6.781 1 75.19 123 PRO B N 1
ATOM 2222 C CA . PRO B 1 123 ? -11.625 -20.672 -7.426 1 75.19 123 PRO B CA 1
ATOM 2223 C C . PRO B 1 123 ? -12.555 -20.172 -8.523 1 75.19 123 PRO B C 1
ATOM 2225 O O . PRO B 1 123 ? -13.414 -19.312 -8.273 1 75.19 123 PRO B O 1
ATOM 2228 N N . GLY B 1 124 ? -12.344 -20.672 -9.703 1 74.38 124 GLY B N 1
ATOM 2229 C CA . GLY B 1 124 ? -13.273 -20.422 -10.797 1 74.38 124 GLY B CA 1
ATOM 2230 C C . GLY B 1 124 ? -13.141 -19.031 -11.391 1 74.38 124 GLY B C 1
ATOM 2231 O O . GLY B 1 124 ? -13.828 -18.703 -12.359 1 74.38 124 GLY B O 1
ATOM 2232 N N . ALA B 1 125 ? -12.375 -18.203 -10.859 1 72.19 125 ALA B N 1
ATOM 2233 C CA . ALA B 1 125 ? -12.414 -16.797 -11.273 1 72.19 125 ALA B CA 1
ATOM 2234 C C . ALA B 1 125 ? -11.273 -16.484 -12.234 1 72.19 125 ALA B C 1
ATOM 2236 O O . ALA B 1 125 ? -11.273 -15.43 -12.883 1 72.19 125 ALA B O 1
ATOM 2237 N N . GLY B 1 126 ? -10.375 -17.391 -12.469 1 86.19 126 GLY B N 1
ATOM 2238 C CA . GLY B 1 126 ? -9.258 -17.078 -13.352 1 86.19 126 GLY B CA 1
ATOM 2239 C C . GLY B 1 126 ? -8.336 -16.016 -12.789 1 86.19 126 GLY B C 1
ATOM 2240 O O . GLY B 1 126 ? -7.973 -15.07 -13.484 1 86.19 126 GLY B O 1
ATOM 2241 N N . MET B 1 127 ? -8.102 -16.031 -11.656 1 94.31 127 MET B N 1
ATOM 2242 C CA . MET B 1 127 ? -7.188 -15.133 -10.961 1 94.31 127 MET B CA 1
ATOM 2243 C C . MET B 1 127 ? -6.242 -15.914 -10.055 1 94.31 127 MET B C 1
ATOM 2245 O O . MET B 1 127 ? -6.664 -16.844 -9.367 1 94.31 127 MET B O 1
ATOM 2249 N N . GLU B 1 128 ? -5.008 -15.602 -10.148 1 96.94 128 GLU B N 1
ATOM 2250 C CA . GLU B 1 128 ? -3.967 -16.109 -9.258 1 96.94 128 GLU B CA 1
ATOM 2251 C C . GLU B 1 128 ? -3.229 -14.961 -8.57 1 96.94 128 GLU B C 1
ATOM 2253 O O . GLU B 1 128 ? -3.137 -13.859 -9.117 1 96.94 128 GLU B O 1
ATOM 2258 N N . PHE B 1 129 ? -2.742 -15.289 -7.398 1 98.25 129 PHE B N 1
ATOM 2259 C CA . PHE B 1 129 ? -1.973 -14.266 -6.691 1 98.25 129 PHE B CA 1
ATOM 2260 C C . PHE B 1 129 ? -0.788 -14.891 -5.965 1 98.25 129 PHE B C 1
ATOM 2262 O O . PHE B 1 129 ? -0.807 -16.078 -5.641 1 98.25 129 PHE B O 1
ATOM 2269 N N . ALA B 1 130 ? 0.23 -14.156 -5.746 1 98.56 130 ALA B N 1
ATOM 2270 C CA . ALA B 1 130 ? 1.39 -14.461 -4.91 1 98.56 130 ALA B CA 1
ATOM 2271 C C . ALA B 1 130 ? 1.802 -13.25 -4.078 1 98.56 130 ALA B C 1
ATOM 2273 O O . ALA B 1 130 ? 1.789 -12.117 -4.57 1 98.56 130 ALA B O 1
ATOM 2274 N N . TYR B 1 131 ? 2.074 -13.5 -2.832 1 98.81 131 TYR B N 1
ATOM 2275 C CA . TYR B 1 131 ? 2.609 -12.477 -1.947 1 98.81 131 TYR B CA 1
ATOM 2276 C C . TYR B 1 131 ? 4.113 -12.641 -1.765 1 98.81 131 TYR B C 1
ATOM 2278 O O . TYR B 1 131 ? 4.582 -13.711 -1.367 1 98.81 131 TYR B O 1
ATOM 2286 N N . LEU B 1 132 ? 4.797 -11.617 -2.049 1 98.75 132 LEU B N 1
ATOM 2287 C CA . LEU B 1 132 ? 6.234 -11.531 -1.814 1 98.75 132 LEU B CA 1
ATOM 2288 C C . LEU B 1 132 ? 6.531 -10.867 -0.475 1 98.75 132 LEU B C 1
ATOM 2290 O O . LEU B 1 132 ? 5.906 -9.867 -0.125 1 98.75 132 LEU B O 1
ATOM 2294 N N . GLU B 1 133 ? 7.52 -11.484 0.195 1 97.62 133 GLU B N 1
ATOM 2295 C CA . GLU B 1 133 ? 8 -10.867 1.428 1 97.62 133 GLU B CA 1
ATOM 2296 C C . GLU B 1 133 ? 8.492 -9.445 1.178 1 97.62 133 GLU B C 1
ATOM 2298 O O . GLU B 1 133 ? 9.18 -9.188 0.184 1 97.62 133 GLU B O 1
ATOM 2303 N N . GLY B 1 134 ? 8.156 -8.562 2.084 1 96.56 134 GLY B N 1
ATOM 2304 C CA . GLY B 1 134 ? 8.391 -7.145 1.881 1 96.56 134 GLY B CA 1
ATOM 2305 C C . GLY B 1 134 ? 9.836 -6.742 2.098 1 96.56 134 GLY B C 1
ATOM 2306 O O . GLY B 1 134 ? 10.297 -5.738 1.548 1 96.56 134 GLY B O 1
ATOM 2307 N N . GLY B 1 135 ? 10.562 -7.516 2.943 1 96.5 135 GLY B N 1
ATOM 2308 C CA . GLY B 1 135 ? 11.93 -7.129 3.266 1 96.5 135 GLY B CA 1
ATOM 2309 C C . GLY B 1 135 ? 12.031 -5.723 3.824 1 96.5 135 GLY B C 1
ATOM 2310 O O . GLY B 1 135 ? 11.352 -5.379 4.793 1 96.5 135 GLY B O 1
ATOM 2311 N N . PRO B 1 136 ? 12.844 -4.922 3.146 1 97.19 136 PRO B N 1
ATOM 2312 C CA . PRO B 1 136 ? 13.047 -3.553 3.627 1 97.19 136 PRO B CA 1
ATOM 2313 C C . PRO B 1 136 ? 11.766 -2.723 3.598 1 97.19 136 PRO B C 1
ATOM 2315 O O . PRO B 1 136 ? 11.672 -1.707 4.289 1 97.19 136 PRO B O 1
ATOM 2318 N N . LEU B 1 137 ? 10.758 -3.043 2.789 1 97.94 137 LEU B N 1
ATOM 2319 C CA . LEU B 1 137 ? 9.492 -2.32 2.691 1 97.94 137 LEU B CA 1
ATOM 2320 C C . LEU B 1 137 ? 8.578 -2.676 3.857 1 97.94 137 LEU B C 1
ATOM 2322 O O . LEU B 1 137 ? 7.676 -1.904 4.199 1 97.94 137 LEU B O 1
ATOM 2326 N N . GLY B 1 138 ? 8.781 -3.904 4.465 1 97.19 138 GLY B N 1
ATOM 2327 C CA . GLY B 1 138 ? 7.938 -4.406 5.539 1 97.19 138 GLY B CA 1
ATOM 2328 C C . GLY B 1 138 ? 6.613 -4.957 5.051 1 97.19 138 GLY B C 1
ATOM 2329 O O . GLY B 1 138 ? 6.242 -6.086 5.375 1 97.19 138 GLY B O 1
ATOM 2330 N N . SER B 1 139 ? 5.883 -4.188 4.25 1 95.5 139 SER B N 1
ATOM 2331 C CA . SER B 1 139 ? 4.605 -4.617 3.697 1 95.5 139 SER B CA 1
ATOM 2332 C C . SER B 1 139 ? 4.801 -5.613 2.555 1 95.5 139 SER B C 1
ATOM 2334 O O . SER B 1 139 ? 5.707 -5.453 1.738 1 95.5 139 SER B O 1
ATOM 2336 N N . GLN B 1 140 ? 3.908 -6.52 2.475 1 96.19 140 GLN B N 1
ATOM 2337 C CA . GLN B 1 140 ? 3.967 -7.488 1.386 1 96.19 140 GLN B CA 1
ATOM 2338 C C . GLN B 1 140 ? 3.576 -6.852 0.056 1 96.19 140 GLN B C 1
ATOM 2340 O O . GLN B 1 140 ? 2.865 -5.844 0.03 1 96.19 140 GLN B O 1
ATOM 2345 N N . VAL B 1 141 ? 4.031 -7.449 -0.969 1 98.62 141 VAL B N 1
ATOM 2346 C CA . VAL B 1 141 ? 3.666 -7.09 -2.336 1 98.62 141 VAL B CA 1
ATOM 2347 C C . VAL B 1 141 ? 2.941 -8.258 -3 1 98.62 141 VAL B C 1
ATOM 2349 O O . VAL B 1 141 ? 3.43 -9.391 -2.986 1 98.62 141 VAL B O 1
ATOM 2352 N N . GLU B 1 142 ? 1.84 -7.949 -3.488 1 98.88 142 GLU B N 1
ATOM 2353 C CA . GLU B 1 142 ? 1.061 -8.961 -4.191 1 98.88 142 GLU B CA 1
ATOM 2354 C C . GLU B 1 142 ? 1.254 -8.859 -5.699 1 98.88 142 GLU B C 1
ATOM 2356 O O . GLU B 1 142 ? 1.254 -7.762 -6.258 1 98.88 142 GLU B O 1
ATOM 2361 N N . LEU B 1 143 ? 1.495 -9.969 -6.324 1 98.69 143 LEU B N 1
ATOM 2362 C CA . LEU B 1 143 ? 1.435 -10.109 -7.777 1 98.69 143 LEU B CA 1
ATOM 2363 C C . LEU B 1 143 ? 0.196 -10.898 -8.195 1 98.69 143 LEU B C 1
ATOM 2365 O O . LEU B 1 143 ? -0.12 -11.93 -7.594 1 98.69 143 LEU B O 1
ATOM 2369 N N . MET B 1 144 ? -0.422 -10.367 -9.219 1 98.38 144 MET B N 1
ATOM 2370 C CA . MET B 1 144 ? -1.656 -11.008 -9.664 1 98.38 144 MET B CA 1
ATOM 2371 C C . MET B 1 144 ? -1.562 -11.398 -11.133 1 98.38 144 MET B C 1
ATOM 2373 O O . MET B 1 144 ? -0.989 -10.664 -11.945 1 98.38 144 MET B O 1
ATOM 2377 N N . ARG B 1 145 ? -2.092 -12.531 -11.445 1 97.56 145 ARG B N 1
ATOM 2378 C CA . ARG B 1 145 ? -2.453 -12.922 -12.805 1 97.56 145 ARG B CA 1
ATOM 2379 C C . ARG B 1 145 ? -3.965 -12.906 -12.992 1 97.56 145 ARG B C 1
ATOM 2381 O O . ARG B 1 145 ? -4.695 -13.609 -12.289 1 97.56 145 ARG B O 1
ATOM 2388 N N . LEU B 1 146 ? -4.332 -12.109 -13.922 1 97.19 146 LEU B N 1
ATOM 2389 C CA . LEU B 1 146 ? -5.758 -11.953 -14.188 1 97.19 146 LEU B CA 1
ATOM 2390 C C . LEU B 1 146 ? -6.121 -12.531 -15.555 1 97.19 146 LEU B C 1
ATOM 2392 O O . LEU B 1 146 ? -5.469 -12.227 -16.562 1 97.19 146 LEU B O 1
ATOM 2396 N N . SER B 1 147 ? -7.188 -13.297 -15.617 1 95.12 147 SER B N 1
ATOM 2397 C CA . SER B 1 147 ? -7.754 -13.688 -16.906 1 95.12 147 SER B CA 1
ATOM 2398 C C . SER B 1 147 ? -8.391 -12.5 -17.609 1 95.12 147 SER B C 1
ATOM 2400 O O . SER B 1 147 ? -8.602 -11.445 -17 1 95.12 147 SER B O 1
ATOM 2402 N N . ASP B 1 148 ? -8.672 -12.758 -18.828 1 94.31 148 ASP B N 1
ATOM 2403 C CA . ASP B 1 148 ? -9.383 -11.727 -19.578 1 94.31 148 ASP B CA 1
ATOM 2404 C C . ASP B 1 148 ? -10.742 -11.43 -18.969 1 94.31 148 ASP B C 1
ATOM 2406 O O . ASP B 1 148 ? -11.195 -10.289 -18.969 1 94.31 148 ASP B O 1
ATOM 2410 N N . GLU B 1 149 ? -11.352 -12.438 -18.5 1 94.44 149 GLU B N 1
ATOM 2411 C CA . GLU B 1 149 ? -12.664 -12.289 -17.875 1 94.44 149 GLU B CA 1
ATOM 2412 C C . GLU B 1 149 ? -12.57 -11.438 -16.609 1 94.44 149 GLU B C 1
ATOM 2414 O O . GLU B 1 149 ? -13.414 -10.57 -16.375 1 94.44 149 GLU B O 1
ATOM 2419 N N . MET B 1 150 ? -11.578 -11.703 -15.82 1 95.25 150 MET B N 1
ATOM 2420 C CA . MET B 1 150 ? -11.391 -10.93 -14.594 1 95.25 150 MET B CA 1
ATOM 2421 C C . MET B 1 150 ? -11.078 -9.469 -14.914 1 95.25 150 MET B C 1
ATOM 2423 O O . MET B 1 150 ? -11.586 -8.562 -14.25 1 95.25 150 MET B O 1
ATOM 2427 N N . ARG B 1 151 ? -10.25 -9.281 -15.898 1 96.69 151 ARG B N 1
ATOM 2428 C CA . ARG B 1 151 ? -9.945 -7.918 -16.328 1 96.69 151 ARG B CA 1
ATOM 2429 C C . ARG B 1 151 ? -11.211 -7.191 -16.766 1 96.69 151 ARG B C 1
ATOM 2431 O O . ARG B 1 151 ? -11.422 -6.027 -16.422 1 96.69 151 ARG B O 1
ATOM 2438 N N . ALA B 1 152 ? -12.047 -7.906 -17.531 1 95.5 152 ALA B N 1
ATOM 2439 C CA . ALA B 1 152 ? -13.305 -7.328 -17.984 1 95.5 152 ALA B CA 1
ATOM 2440 C C . ALA B 1 152 ? -14.203 -6.969 -16.797 1 95.5 152 ALA B C 1
ATOM 2442 O O . ALA B 1 152 ? -14.883 -5.938 -16.812 1 95.5 152 ALA B O 1
ATOM 2443 N N . MET B 1 153 ? -14.234 -7.852 -15.883 1 94.94 153 MET B N 1
ATOM 2444 C CA . MET B 1 153 ? -15.031 -7.594 -14.688 1 94.94 153 MET B CA 1
ATOM 2445 C C . MET B 1 153 ? -14.539 -6.344 -13.961 1 94.94 153 MET B C 1
ATOM 2447 O O . MET B 1 153 ? -15.336 -5.477 -13.602 1 94.94 153 MET B O 1
ATOM 2451 N N . PHE B 1 154 ? -13.258 -6.238 -13.727 1 96.81 154 PHE B N 1
ATOM 2452 C CA . PHE B 1 154 ? -12.703 -5.066 -13.062 1 96.81 154 PHE B CA 1
ATOM 2453 C C . PHE B 1 154 ? -12.938 -3.811 -13.891 1 96.81 154 PHE B C 1
ATOM 2455 O O . PHE B 1 154 ? -13.188 -2.734 -13.344 1 96.81 154 PHE B O 1
ATOM 2462 N N . ASP B 1 155 ? -12.852 -3.912 -15.25 1 97.19 155 ASP B N 1
ATOM 2463 C CA . ASP B 1 155 ? -13.109 -2.785 -16.141 1 97.19 155 ASP B CA 1
ATOM 2464 C C . ASP B 1 155 ? -14.555 -2.307 -16.016 1 97.19 155 ASP B C 1
ATOM 2466 O O . ASP B 1 155 ? -14.836 -1.123 -16.203 1 97.19 155 ASP B O 1
ATOM 2470 N N . ALA B 1 156 ? -15.461 -3.227 -15.703 1 96 156 ALA B N 1
ATOM 2471 C CA . ALA B 1 156 ? -16.875 -2.879 -15.539 1 96 156 ALA B CA 1
ATOM 2472 C C . ALA B 1 156 ? -17.109 -2.166 -14.211 1 96 156 ALA B C 1
ATOM 2474 O O . ALA B 1 156 ? -18.125 -1.483 -14.039 1 96 156 ALA B O 1
ATOM 2475 N N . LEU B 1 157 ? -16.172 -2.354 -13.258 1 96.38 157 LEU B N 1
ATOM 2476 C CA . LEU B 1 157 ? -16.344 -1.813 -11.914 1 96.38 157 LEU B CA 1
ATOM 2477 C C . LEU B 1 157 ? -15.719 -0.427 -11.797 1 96.38 157 LEU B C 1
ATOM 2479 O O . LEU B 1 157 ? -16.094 0.358 -10.922 1 96.38 157 LEU B O 1
ATOM 2483 N N . ILE B 1 158 ? -14.734 -0.176 -12.609 1 96.38 158 ILE B N 1
ATOM 2484 C CA . ILE B 1 158 ? -13.953 1.047 -12.445 1 96.38 158 ILE B CA 1
ATOM 2485 C C . ILE B 1 158 ? -14.82 2.258 -12.789 1 96.38 158 ILE B C 1
ATOM 2487 O O . ILE B 1 158 ? -15.617 2.209 -13.727 1 96.38 158 ILE B O 1
ATOM 2491 N N . PRO B 1 159 ? -14.75 3.334 -12.039 1 95.56 159 PRO B N 1
ATOM 2492 C CA . PRO B 1 159 ? -15.562 4.527 -12.281 1 95.56 159 PRO B CA 1
ATOM 2493 C C . PRO B 1 159 ? -15.328 5.129 -13.664 1 95.56 159 PRO B C 1
ATOM 2495 O O . PRO B 1 159 ? -14.211 5.051 -14.195 1 95.56 159 PRO B O 1
ATOM 2498 N N . GLU B 1 160 ? -16.406 5.781 -14.172 1 93.06 160 GLU B N 1
ATOM 2499 C CA . GLU B 1 160 ? -16.312 6.465 -15.453 1 93.06 160 GLU B CA 1
ATOM 2500 C C . GLU B 1 160 ? -15.148 7.461 -15.461 1 93.06 160 GLU B C 1
ATOM 2502 O O . GLU B 1 160 ? -14.93 8.18 -14.484 1 93.06 160 GLU B O 1
ATOM 2507 N N . GLY B 1 161 ? -14.359 7.551 -16.594 1 92.94 161 GLY B N 1
ATOM 2508 C CA . GLY B 1 161 ? -13.242 8.477 -16.734 1 92.94 161 GLY B CA 1
ATOM 2509 C C . GLY B 1 161 ? -11.938 7.922 -16.203 1 92.94 161 GLY B C 1
ATOM 2510 O O . GLY B 1 161 ? -10.883 8.547 -16.359 1 92.94 161 GLY B O 1
ATOM 2511 N N . CYS B 1 162 ? -11.977 6.797 -15.547 1 93.88 162 CYS B N 1
ATOM 2512 C CA . CYS B 1 162 ? -10.781 6.137 -15.047 1 93.88 162 CYS B CA 1
ATOM 2513 C C . CYS B 1 162 ? -10.484 4.867 -15.836 1 93.88 162 CYS B C 1
ATOM 2515 O O . CYS B 1 162 ? -11.344 4.367 -16.562 1 93.88 162 CYS B O 1
ATOM 2517 N N . SER B 1 163 ? -9.258 4.414 -15.703 1 94.25 163 SER B N 1
ATOM 2518 C CA . SER B 1 163 ? -8.875 3.191 -16.391 1 94.25 163 SER B CA 1
ATOM 2519 C C . SER B 1 163 ? -7.965 2.326 -15.531 1 94.25 163 SER B C 1
ATOM 2521 O O . SER B 1 163 ? -7.176 2.846 -14.742 1 94.25 163 SER B O 1
ATOM 2523 N N . ASN B 1 164 ? -8.117 1.062 -15.688 1 96.56 164 ASN B N 1
ATOM 2524 C CA . ASN B 1 164 ? -7.164 0.125 -15.102 1 96.56 164 ASN B CA 1
ATOM 2525 C C . ASN B 1 164 ? -5.84 0.119 -15.867 1 96.56 164 ASN B C 1
ATOM 2527 O O . ASN B 1 164 ? -5.77 0.6 -17 1 96.56 164 ASN B O 1
ATOM 2531 N N . PRO B 1 165 ? -4.812 -0.436 -15.297 1 93.38 165 PRO B N 1
ATOM 2532 C CA . PRO B 1 165 ? -3.473 -0.311 -15.875 1 93.38 165 PRO B CA 1
ATOM 2533 C C . PRO B 1 165 ? -3.34 -1.043 -17.203 1 93.38 165 PRO B C 1
ATOM 2535 O O . PRO B 1 165 ? -2.426 -0.755 -17.984 1 93.38 165 PRO B O 1
ATOM 2538 N N . TRP B 1 166 ? -4.109 -1.967 -17.516 1 93.06 166 TRP B N 1
ATOM 2539 C CA . TRP B 1 166 ? -3.959 -2.766 -18.734 1 93.06 166 TRP B CA 1
ATOM 2540 C C . TRP B 1 166 ? -4.75 -2.156 -19.891 1 93.06 166 TRP B C 1
ATOM 2542 O O . TRP B 1 166 ? -4.711 -2.666 -21.016 1 93.06 166 TRP B O 1
ATOM 2552 N N . GLN B 1 167 ? -5.469 -1.077 -19.578 1 87.88 167 GLN B N 1
ATOM 2553 C CA . GLN B 1 167 ? -6.215 -0.397 -20.625 1 87.88 167 GLN B CA 1
ATOM 2554 C C . GLN B 1 167 ? -5.352 0.647 -21.328 1 87.88 167 GLN B C 1
ATOM 2556 O O . GLN B 1 167 ? -4.492 1.271 -20.703 1 87.88 167 GLN B O 1
#

InterPro domains:
  IPR029068 Glyoxalase/Bleomycin resistance protein/Dihydroxybiphenyl dioxygenase [G3DSA:3.10.180.10] (2-145)
  IPR029068 Glyoxalase/Bleomycin resistance protein/Dihydroxybiphenyl dioxygenase [SSF54593] (8-148)
  IPR037523 Vicinal oxygen chelate (VOC), core domain [PS51819] (6-146)